Protein AF-0000000076747135 (afdb_homodimer)

Nearest PDB structures (foldseek):
  1jyo-assembly1_D  TM=9.283E-01  e=9.967E-11  Salmonella enterica subsp. enterica serovar Typhimurium
  5z38-assembly1_A  TM=8.650E-01  e=1.678E-08  Escherichia coli
  5wez-assembly1_A  TM=9.005E-01  e=9.852E-08  Escherichia coli O127:H6 str. E2348/69
  3kxy-assembly1_G  TM=8.043E-01  e=4.077E-06  Pseudomonas aeruginosa
  4akx-assembly1_A  TM=7.412E-01  e=1.587E-04  Pseudomonas aeruginosa

Solvent-accessible surface area (backbone atoms only — not comparable to full-atom values): 16161 Å² total; per-residue (Å²): 135,66,64,64,61,36,42,41,44,33,13,61,75,70,72,42,93,56,60,68,46,97,84,50,39,31,78,45,76,45,93,88,71,43,43,36,37,40,28,75,52,89,69,26,34,42,34,40,29,63,54,45,73,58,50,84,93,49,37,39,63,52,36,48,50,46,32,49,51,27,44,55,27,51,75,69,68,72,34,43,54,31,64,40,76,91,75,37,25,37,32,40,37,39,76,44,77,52,70,86,46,26,67,57,48,46,54,50,48,52,53,49,50,54,52,46,50,53,52,35,47,51,54,54,50,59,45,42,71,70,49,85,75,84,84,86,76,87,80,71,86,88,137,134,65,64,66,61,36,42,42,44,33,14,61,76,71,72,41,93,56,60,67,46,97,82,50,37,30,79,44,73,43,92,87,70,43,44,36,36,39,26,76,52,89,68,26,34,42,35,39,29,63,53,44,74,58,49,82,92,48,37,40,62,52,35,48,50,47,32,49,50,29,42,55,27,52,76,68,68,72,33,42,54,32,64,40,75,93,76,37,25,38,31,39,36,40,75,44,78,52,70,85,45,26,66,57,48,47,55,50,47,53,54,50,51,55,53,46,50,53,53,33,48,51,57,56,52,59,46,38,72,72,47,84,74,82,84,84,77,79,88,67,84,86,135

pLDDT: mean 86.56, std 20.79, range [23.52, 98.62]

Secondary structure (DSSP, 8-state):
--HHHHHHHHHHHHTS-----TTS-EEEEETTTEEEEEEEETTEEEEEEEEEE--GGGHHHHHHHHHHHHHHHHHHTS-EEEEETTTTEEEEEEEE-S--SHHHHHHHHHHHHHHHHHHHHHHHHHHHHH-------------/--HHHHHHHHHHHHTS-----TTS-EEEEETTTEEEEEEEETTEEEEEEEEEE--GGGHHHHHHHHHHHHHHHHHHTS-EEEEETTTTEEEEEEEE-S--SHHHHHHHHHHHHHHHHHHHHHHHHHHHHH-------------

Sequence (286 aa):
MNHELLLNRLGEKLGLPLVFDQSNQCMLLLDEHLMVSMAPNDQDWMLRCMLTTVEPEIEGKTFKRALQLNHTLNELGIGHIFYEESTRALLYQVRIHSPQNGDEIFEQLTEVVSQYEQLHTDFHQNNLSNEHVTSLGGVYYADMNHELLLNRLGEKLGLPLVFDQSNQCMLLLDEHLMVSMAPNDQDWMLRCMLTTVEPEIEGKTFKRALQLNHTLNELGIGHIFYEESTRALLYQVRIHSPQNGDEIFEQLTEVVSQYEQLHTDFHQNNLSNEHVTSLGGVYYAD

Radius of gyration: 22.1 Å; Cα contacts (8 Å, |Δi|>4): 396; chains: 2; bounding box: 46×66×49 Å

Foldseek 3Di:
DDVQQLQCQLCVVVVHDWDQDPVQKTWDDDPNPWIWIWHDDPLKIKIKIFQDAADPVCNVVLVVVQVVVQVVCVVVVAFGWDADPVRRTIMTMGMGGRDDHNVVVNVSVVVNVVVSVVSNCVNVVVVVVVDPDDDPDDPDDDD/DDVQQLQCQLCVVVVHRWDQDPVQKTWDDDPNPWIWIWHDDPLKIKIKIFQDAADPVCNVVLVVVQVVVQVVCVVVVAFGWDADPVRRTIMTMGMGGRDDHNVVVNVSVVVNVVVSVVSNCVNVVVVVVVDPDDDPPDDDDDD

InterPro domains:
  IPR010261 Tir chaperone protein (CesT) family [PF05932] (6-116)
  IPR044530 Chaperone protein SicP [NF011857] (3-128)
  IPR044530 Chaperone protein SicP [cd17021] (3-123)

Structure (mmCIF, N/CA/C/O backbone):
data_AF-0000000076747135-model_v1
#
loop_
_entity.id
_entity.type
_entity.pdbx_description
1 polymer 'Molecular chaperone Tir'
#
loop_
_atom_site.group_PDB
_atom_site.id
_atom_site.type_symbol
_atom_site.label_atom_id
_atom_site.label_alt_id
_atom_site.label_comp_id
_atom_site.label_asym_id
_atom_site.label_entity_id
_atom_site.label_seq_id
_atom_site.pdbx_PDB_ins_code
_atom_site.Cartn_x
_atom_site.Cartn_y
_atom_site.Cartn_z
_atom_site.occupancy
_atom_site.B_iso_or_equiv
_atom_site.auth_seq_id
_atom_site.auth_comp_id
_atom_site.auth_asym_id
_atom_site.auth_atom_id
_atom_site.pdbx_PDB_model_num
ATOM 1 N N . MET A 1 1 ? 17.547 -8.984 -20.062 1 73.88 1 MET A N 1
ATOM 2 C CA . MET A 1 1 ? 17.266 -10.094 -19.156 1 73.88 1 MET A CA 1
ATOM 3 C C . MET A 1 1 ? 16.406 -11.148 -19.859 1 73.88 1 MET A C 1
ATOM 5 O O . MET A 1 1 ? 15.5 -10.812 -20.625 1 73.88 1 MET A O 1
ATOM 9 N N . ASN A 1 2 ? 16.844 -12.453 -19.844 1 91.31 2 ASN A N 1
ATOM 10 C CA . ASN A 1 2 ? 16.094 -13.539 -20.484 1 91.31 2 ASN A CA 1
ATOM 11 C C . ASN A 1 2 ? 15.086 -14.148 -19.516 1 91.31 2 ASN A C 1
ATOM 13 O O . ASN A 1 2 ? 15.438 -15.008 -18.703 1 91.31 2 ASN A O 1
ATOM 17 N N . HIS A 1 3 ? 13.875 -13.75 -19.578 1 95.56 3 HIS A N 1
ATOM 18 C CA . HIS A 1 3 ? 12.812 -14.172 -18.656 1 95.56 3 HIS A CA 1
ATOM 19 C C . HIS A 1 3 ? 12.477 -15.641 -18.844 1 95.56 3 HIS A C 1
ATOM 21 O O . HIS A 1 3 ? 12.164 -16.344 -17.875 1 95.56 3 HIS A O 1
ATOM 27 N N . GLU A 1 4 ? 12.602 -16.109 -20.047 1 95.19 4 GLU A N 1
ATOM 28 C CA . GLU A 1 4 ? 12.297 -17.516 -20.328 1 95.19 4 GLU A CA 1
ATOM 29 C C . GLU A 1 4 ? 13.289 -18.453 -19.656 1 95.19 4 GLU A C 1
ATOM 31 O O . GLU A 1 4 ? 12.914 -19.5 -19.141 1 95.19 4 GLU A O 1
ATOM 36 N N . LEU A 1 5 ? 14.469 -18.031 -19.766 1 95.56 5 LEU A N 1
ATOM 37 C CA . LEU A 1 5 ? 15.508 -18.828 -19.109 1 95.56 5 LEU A CA 1
ATOM 38 C C . LEU A 1 5 ? 15.297 -18.875 -17.609 1 95.56 5 LEU A C 1
ATOM 40 O O . LEU A 1 5 ? 15.445 -19.938 -16.984 1 95.56 5 LEU A O 1
ATOM 44 N N . LEU A 1 6 ? 14.977 -17.781 -17.047 1 96.12 6 LEU A N 1
ATOM 45 C CA . LEU A 1 6 ? 14.734 -17.719 -15.617 1 96.12 6 LEU A CA 1
ATOM 46 C C . LEU A 1 6 ? 13.539 -18.578 -15.234 1 96.12 6 LEU A C 1
ATOM 48 O O . LEU A 1 6 ? 13.594 -19.312 -14.234 1 96.12 6 LEU A O 1
ATOM 52 N N . LEU A 1 7 ? 12.477 -18.516 -15.977 1 96.25 7 LEU A N 1
ATOM 53 C CA . LEU A 1 7 ? 11.289 -19.312 -15.695 1 96.25 7 LEU A CA 1
ATOM 54 C C . LEU A 1 7 ? 11.602 -20.797 -15.789 1 96.25 7 LEU A C 1
ATOM 56 O O . LEU A 1 7 ? 11.133 -21.594 -14.977 1 96.25 7 LEU A O 1
ATOM 60 N N . ASN A 1 8 ? 12.398 -21.109 -16.797 1 95.81 8 ASN A N 1
ATOM 61 C CA . ASN A 1 8 ? 12.805 -22.5 -16.953 1 95.81 8 ASN A CA 1
ATOM 62 C C . ASN A 1 8 ? 13.578 -23.016 -15.742 1 95.81 8 ASN A C 1
ATOM 64 O O . ASN A 1 8 ? 13.344 -24.125 -15.281 1 95.81 8 ASN A O 1
ATOM 68 N N . ARG A 1 9 ? 14.453 -22.25 -15.281 1 95.88 9 ARG A N 1
ATOM 69 C CA . ARG A 1 9 ? 15.234 -22.625 -14.109 1 95.88 9 ARG A CA 1
ATOM 70 C C . ARG A 1 9 ? 14.352 -22.781 -12.875 1 95.88 9 ARG A C 1
ATOM 72 O O . ARG A 1 9 ? 14.562 -23.672 -12.062 1 95.88 9 ARG A O 1
ATOM 79 N N . LEU A 1 10 ? 13.422 -21.859 -12.711 1 95.38 10 LEU A N 1
ATOM 80 C CA . LEU A 1 10 ? 12.445 -21.984 -11.633 1 95.38 10 LEU A CA 1
ATOM 81 C C . LEU A 1 10 ? 11.672 -23.297 -11.75 1 95.38 10 LEU A C 1
ATOM 83 O O . LEU A 1 10 ? 11.469 -24 -10.758 1 95.38 10 LEU A O 1
ATOM 87 N N . GLY A 1 11 ? 11.219 -23.578 -12.945 1 95.25 11 GLY A N 1
ATOM 88 C CA . GLY A 1 11 ? 10.516 -24.828 -13.195 1 95.25 11 GLY A CA 1
ATOM 89 C C . GLY A 1 11 ? 11.32 -26.062 -12.797 1 95.25 11 GLY A C 1
ATOM 90 O O . GLY A 1 11 ? 10.773 -27.016 -12.227 1 95.25 11 GLY A O 1
ATOM 91 N N . GLU A 1 12 ? 12.57 -26.031 -13.109 1 95.25 12 GLU A N 1
ATOM 92 C CA . GLU A 1 12 ? 13.453 -27.125 -12.727 1 95.25 12 GLU A CA 1
ATOM 93 C C . GLU A 1 12 ? 13.492 -27.312 -11.211 1 95.25 12 GLU A C 1
ATOM 95 O O . GLU A 1 12 ? 13.438 -28.438 -10.711 1 95.25 12 GLU A O 1
ATOM 100 N N . LYS A 1 13 ? 13.562 -26.266 -10.539 1 93.88 13 LYS A N 1
ATOM 101 C CA . LYS A 1 13 ? 13.602 -26.312 -9.086 1 93.88 13 LYS A CA 1
ATOM 102 C C . LYS A 1 13 ? 12.305 -26.875 -8.508 1 93.88 13 LYS A C 1
ATOM 104 O O . LYS A 1 13 ? 12.312 -27.594 -7.512 1 93.88 13 LYS A O 1
ATOM 109 N N . LEU A 1 14 ? 11.211 -26.516 -9.156 1 91 14 LEU A N 1
ATOM 110 C CA . LEU A 1 14 ? 9.898 -26.922 -8.672 1 91 14 LEU A CA 1
ATOM 111 C C . LEU A 1 14 ? 9.523 -28.297 -9.195 1 91 14 LEU A C 1
ATOM 113 O O . LEU A 1 14 ? 8.57 -28.922 -8.711 1 91 14 LEU A O 1
ATOM 117 N N . GLY A 1 15 ? 10.227 -28.781 -10.164 1 91.31 15 GLY A N 1
ATOM 118 C CA . GLY A 1 15 ? 9.867 -30.031 -10.82 1 91.31 15 GLY A CA 1
ATOM 119 C C . GLY A 1 15 ? 8.656 -29.906 -11.727 1 91.31 15 GLY A C 1
ATOM 120 O O . GLY A 1 15 ? 7.855 -30.828 -11.828 1 91.31 15 GLY A O 1
ATOM 121 N N . LEU A 1 16 ? 8.453 -28.703 -12.211 1 89 16 LEU A N 1
ATOM 122 C CA . LEU A 1 16 ? 7.301 -28.422 -13.055 1 89 16 LEU A CA 1
ATOM 123 C C . LEU A 1 16 ? 7.734 -27.797 -14.375 1 89 16 LEU A C 1
ATOM 125 O O . LEU A 1 16 ? 8.664 -26.984 -14.406 1 89 16 LEU A O 1
ATOM 129 N N . PRO A 1 17 ? 7.086 -28.188 -15.445 1 92.25 17 PRO A N 1
ATOM 130 C CA . PRO A 1 17 ? 7.352 -27.531 -16.719 1 92.25 17 PRO A CA 1
ATOM 131 C C . PRO A 1 17 ? 6.656 -26.172 -16.844 1 92.25 17 PRO A C 1
ATOM 133 O O . PRO A 1 17 ? 5.559 -26.078 -17.391 1 92.25 17 PRO A O 1
ATOM 136 N N . LEU A 1 18 ? 7.328 -25.094 -16.469 1 92.94 18 LEU A N 1
ATOM 137 C CA . LEU A 1 18 ? 6.699 -23.766 -16.469 1 92.94 18 LEU A CA 1
ATOM 138 C C . LEU A 1 18 ? 6.938 -23.062 -17.812 1 92.94 18 LEU A C 1
ATOM 140 O O . LEU A 1 18 ? 8.047 -23.078 -18.344 1 92.94 18 LEU A O 1
ATOM 144 N N . VAL A 1 19 ? 5.891 -22.469 -18.328 1 93.56 19 VAL A N 1
ATOM 145 C CA . VAL A 1 19 ? 5.988 -21.703 -19.562 1 93.56 19 VAL A CA 1
ATOM 146 C C . VAL A 1 19 ? 5.098 -20.469 -19.469 1 93.56 19 VAL A C 1
ATOM 148 O O . VAL A 1 19 ? 4.047 -20.5 -18.812 1 93.56 19 VAL A O 1
ATOM 151 N N . PHE A 1 20 ? 5.566 -19.375 -20.109 1 94.56 20 PHE A N 1
ATOM 152 C CA . PHE A 1 20 ? 4.676 -18.234 -20.281 1 94.56 20 PHE A CA 1
ATOM 153 C C . PHE A 1 20 ? 3.621 -18.531 -21.344 1 94.56 20 PHE A C 1
ATOM 155 O O . PHE A 1 20 ? 3.92 -19.125 -22.375 1 94.56 20 PHE A O 1
ATOM 162 N N . ASP A 1 21 ? 2.414 -18.141 -21 1 90.94 21 ASP A N 1
ATOM 163 C CA . ASP A 1 21 ? 1.353 -18.328 -21.984 1 90.94 21 ASP A CA 1
ATOM 164 C C . ASP A 1 21 ? 1.319 -17.188 -23 1 90.94 21 ASP A C 1
ATOM 166 O O . ASP A 1 21 ? 2.246 -16.375 -23.047 1 90.94 21 ASP A O 1
ATOM 170 N N . GLN A 1 22 ? 0.242 -17.109 -23.797 1 92.12 22 GLN A N 1
ATOM 171 C CA . GLN A 1 22 ? 0.125 -16.109 -24.844 1 92.12 22 GLN A CA 1
ATOM 172 C C . GLN A 1 22 ? 0.004 -14.703 -24.266 1 92.12 22 GLN A C 1
ATOM 174 O O . GLN A 1 22 ? 0.337 -13.719 -24.922 1 92.12 22 GLN A O 1
ATOM 179 N N . SER A 1 23 ? -0.437 -14.656 -23.062 1 88.5 23 SER A N 1
ATOM 180 C CA . SER A 1 23 ? -0.583 -13.375 -22.375 1 88.5 23 SER A CA 1
ATOM 181 C C . SER A 1 23 ? 0.678 -13.016 -21.609 1 88.5 23 SER A C 1
ATOM 183 O O . SER A 1 23 ? 0.68 -12.062 -20.812 1 88.5 23 SER A O 1
ATOM 185 N N . ASN A 1 24 ? 1.735 -13.781 -21.844 1 94.38 24 ASN A N 1
ATOM 186 C CA . ASN A 1 24 ? 3.027 -13.578 -21.188 1 94.38 24 ASN A CA 1
ATOM 187 C C . ASN A 1 24 ? 2.926 -13.727 -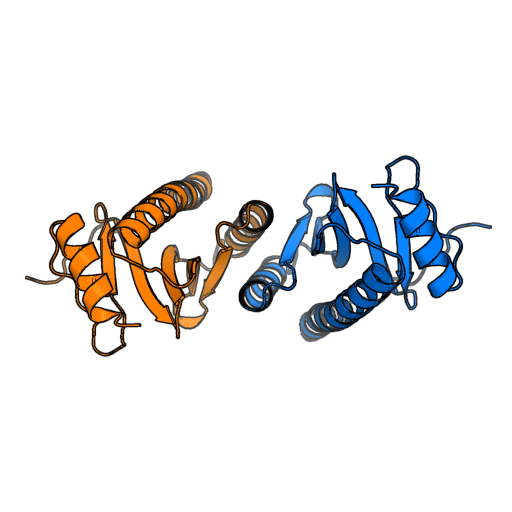19.672 1 94.38 24 ASN A C 1
ATOM 189 O O . ASN A 1 24 ? 3.488 -12.922 -18.922 1 94.38 24 ASN A O 1
ATOM 193 N N . GLN A 1 25 ? 2.08 -14.648 -19.203 1 93 25 GLN A N 1
ATOM 194 C CA . GLN A 1 25 ? 1.906 -14.984 -17.797 1 93 25 GLN A CA 1
ATOM 195 C C . GLN A 1 25 ? 2.078 -16.484 -17.562 1 93 25 GLN A C 1
ATOM 197 O O . GLN A 1 25 ? 1.832 -17.297 -18.469 1 93 25 GLN A O 1
ATOM 202 N N . CYS A 1 26 ? 2.58 -16.828 -16.391 1 95.69 26 CYS A N 1
ATOM 203 C CA . CYS A 1 26 ? 2.633 -18.219 -15.922 1 95.69 26 CYS A CA 1
ATOM 204 C C . CYS A 1 26 ? 1.798 -18.391 -14.656 1 95.69 26 CYS A C 1
ATOM 206 O O . CYS A 1 26 ? 1.944 -17.641 -13.695 1 95.69 26 CYS A 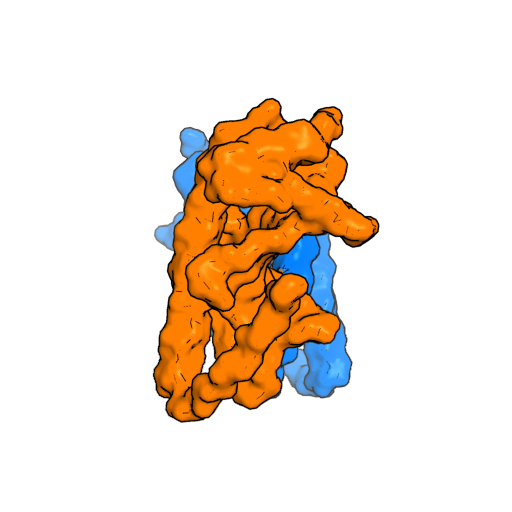O 1
ATOM 208 N N . MET A 1 27 ? 0.932 -19.391 -14.688 1 92.69 27 MET A N 1
ATOM 209 C CA . MET A 1 27 ? 0.049 -19.641 -13.547 1 92.69 27 MET A CA 1
ATOM 210 C C . MET A 1 27 ? 0.458 -20.922 -12.82 1 92.69 27 MET A C 1
ATOM 212 O O . MET A 1 27 ? 0.691 -21.953 -13.445 1 92.69 27 MET A O 1
ATOM 216 N N . LEU A 1 28 ? 0.624 -20.766 -11.531 1 91.12 28 LEU A N 1
ATOM 217 C CA . LEU A 1 28 ? 0.926 -21.891 -10.656 1 91.12 28 LEU A CA 1
ATOM 218 C C . LEU A 1 28 ? -0.225 -22.156 -9.688 1 91.12 28 LEU A C 1
ATOM 220 O O . LEU A 1 28 ? -0.755 -21.219 -9.086 1 91.12 28 LEU A O 1
ATOM 224 N N . LEU A 1 29 ? -0.666 -23.328 -9.695 1 88.06 29 LEU A N 1
ATOM 225 C CA . LEU A 1 29 ? -1.63 -23.766 -8.688 1 88.06 29 LEU A CA 1
ATOM 226 C C . LEU A 1 29 ? -0.95 -24.594 -7.602 1 88.06 29 LEU A C 1
ATOM 228 O O . LEU A 1 29 ? -0.396 -25.656 -7.883 1 88.06 29 LEU A O 1
ATOM 232 N N . LEU A 1 30 ? -0.959 -24 -6.426 1 84.38 30 LEU A N 1
ATOM 233 C CA . LEU A 1 30 ? -0.336 -24.672 -5.293 1 84.38 30 LEU A CA 1
ATOM 234 C C . LEU A 1 30 ? -1.392 -25.234 -4.348 1 84.38 30 LEU A C 1
ATOM 236 O O . LEU A 1 30 ? -2.355 -24.547 -4.008 1 84.38 30 LEU A O 1
ATOM 240 N N . ASP A 1 31 ? -1.265 -26.484 -3.883 1 80.62 31 ASP A N 1
ATOM 241 C CA . ASP A 1 31 ? -2.143 -27.172 -2.943 1 80.62 31 ASP A CA 1
ATOM 242 C C . ASP A 1 31 ? -3.598 -27.094 -3.393 1 80.62 31 ASP A C 1
ATOM 244 O O . ASP A 1 31 ? -4.5 -26.906 -2.572 1 80.62 31 ASP A O 1
ATOM 248 N N . GLU A 1 32 ? -3.859 -26.953 -4.59 1 76.62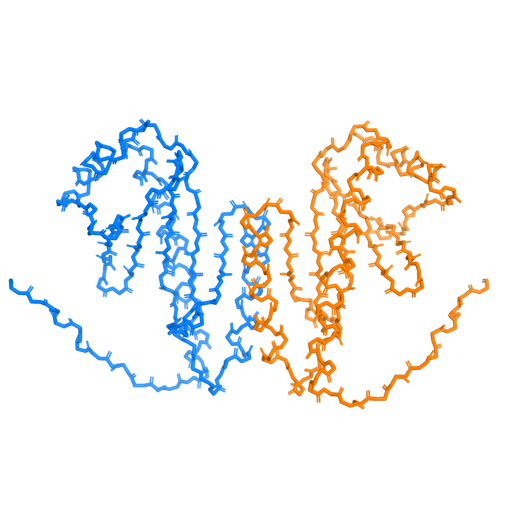 32 GLU A N 1
ATOM 249 C CA . GLU A 1 32 ? -5.168 -27.016 -5.238 1 76.62 32 GLU A CA 1
ATOM 250 C C . GLU A 1 32 ? -5.957 -25.734 -4.996 1 76.62 32 GLU A C 1
ATOM 252 O O . GLU A 1 32 ? -6.941 -25.469 -5.688 1 76.62 32 GLU A O 1
ATOM 257 N N . HIS A 1 33 ? -5.461 -24.938 -4.059 1 78.94 33 HIS A N 1
ATOM 258 C CA . HIS A 1 33 ? -6.344 -23.812 -3.736 1 78.94 33 HIS A CA 1
ATOM 259 C C . HIS A 1 33 ? -5.598 -22.484 -3.818 1 78.94 33 HIS A C 1
ATOM 261 O O . HIS A 1 33 ? -6.215 -21.422 -3.779 1 78.94 33 HIS A O 1
ATOM 267 N N . LEU A 1 34 ? -4.32 -22.516 -3.932 1 89.38 34 LEU A N 1
ATOM 268 C CA . LEU A 1 34 ? -3.557 -21.281 -3.973 1 89.38 34 LEU A CA 1
ATOM 269 C C . LEU A 1 34 ? -3.088 -20.984 -5.395 1 89.38 34 LEU A C 1
ATOM 271 O O . LEU A 1 34 ? -2.234 -21.688 -5.934 1 89.38 34 LEU A O 1
ATOM 275 N N . MET A 1 35 ? -3.641 -20.016 -6 1 91.94 35 MET A N 1
ATOM 276 C CA . MET A 1 35 ? -3.332 -19.641 -7.379 1 91.94 35 MET A CA 1
ATOM 277 C C . MET A 1 35 ? -2.354 -18.484 -7.422 1 91.94 35 MET A C 1
ATOM 279 O O . MET A 1 35 ? -2.629 -17.406 -6.867 1 91.94 35 MET A O 1
ATOM 283 N N . VAL A 1 36 ? -1.202 -18.672 -8.164 1 95.44 36 VAL A N 1
ATOM 284 C CA . VAL A 1 36 ? -0.179 -17.641 -8.297 1 95.44 36 VAL A CA 1
ATOM 285 C C . VAL A 1 36 ? 0.095 -17.359 -9.773 1 95.44 36 VAL A C 1
ATOM 287 O O . VAL A 1 36 ? 0.333 -18.297 -10.547 1 95.44 36 VAL A O 1
ATOM 290 N N . SER A 1 37 ? -0.013 -16.156 -10.125 1 95.38 37 SER A N 1
ATOM 291 C CA . SER A 1 37 ? 0.393 -15.734 -11.461 1 95.38 37 SER A CA 1
ATOM 292 C C . SER A 1 37 ? 1.737 -15.016 -11.43 1 95.38 37 SER A C 1
ATOM 294 O O . SER A 1 37 ? 1.995 -14.211 -10.531 1 95.38 37 SER A O 1
ATOM 296 N N . MET A 1 38 ? 2.578 -15.32 -12.375 1 96.81 38 MET A N 1
ATOM 297 C CA . MET A 1 38 ? 3.871 -14.656 -12.539 1 96.81 38 MET A CA 1
ATOM 298 C C . MET A 1 38 ? 4.012 -14.078 -13.945 1 96.81 38 MET A C 1
ATOM 300 O O . MET A 1 38 ? 3.682 -14.742 -14.93 1 96.81 38 MET A O 1
ATOM 304 N N . ALA A 1 39 ? 4.449 -12.883 -14.023 1 96 39 ALA A N 1
ATOM 305 C CA . ALA A 1 39 ? 4.641 -12.242 -15.32 1 96 39 ALA A CA 1
ATOM 306 C C . ALA A 1 39 ? 5.844 -11.305 -15.297 1 96 39 ALA A C 1
ATOM 308 O O . ALA A 1 39 ? 6.059 -10.586 -14.32 1 96 39 ALA A O 1
ATOM 309 N N . PRO A 1 40 ? 6.668 -11.359 -16.375 1 95.75 40 PRO A N 1
ATOM 310 C CA . PRO A 1 40 ? 7.699 -10.328 -16.5 1 95.75 40 PRO A CA 1
ATOM 311 C C . PRO A 1 40 ? 7.117 -8.922 -16.625 1 95.75 40 PRO A C 1
ATOM 313 O O . PRO A 1 40 ? 6.062 -8.734 -17.234 1 95.75 40 PRO A O 1
ATOM 316 N N . ASN A 1 41 ? 7.699 -7.992 -16.062 1 95.06 41 ASN A N 1
ATOM 317 C CA . ASN A 1 41 ? 7.426 -6.562 -16.156 1 95.06 41 ASN A CA 1
ATOM 318 C C . ASN A 1 41 ? 8.719 -5.754 -16.281 1 95.06 41 ASN A C 1
ATOM 320 O O . ASN A 1 41 ? 9.273 -5.301 -15.289 1 95.06 41 ASN A O 1
ATOM 324 N N . ASP A 1 42 ? 9.102 -5.527 -17.594 1 94.31 42 ASP A N 1
ATOM 325 C CA . ASP A 1 42 ? 10.422 -4.977 -17.875 1 94.31 42 ASP A CA 1
ATOM 326 C C . ASP A 1 42 ? 11.523 -5.84 -17.266 1 94.31 42 ASP A C 1
ATOM 328 O O . ASP A 1 42 ? 11.656 -7.016 -17.609 1 94.31 42 ASP A O 1
ATOM 332 N N . GLN A 1 43 ? 12.312 -5.305 -16.266 1 95.12 43 GLN A N 1
ATOM 333 C CA . GLN A 1 43 ? 13.383 -6.066 -15.633 1 95.12 43 GLN A CA 1
ATOM 334 C C . GLN A 1 43 ? 12.875 -6.824 -14.414 1 95.12 43 GLN A C 1
ATOM 336 O O . GLN A 1 43 ? 13.57 -7.691 -13.883 1 95.12 43 GLN A O 1
ATOM 341 N N . ASP A 1 44 ? 11.656 -6.52 -14.031 1 96.81 44 ASP A N 1
ATOM 342 C CA . ASP A 1 44 ? 11.094 -7.102 -12.82 1 96.81 44 ASP A CA 1
ATOM 343 C C . ASP 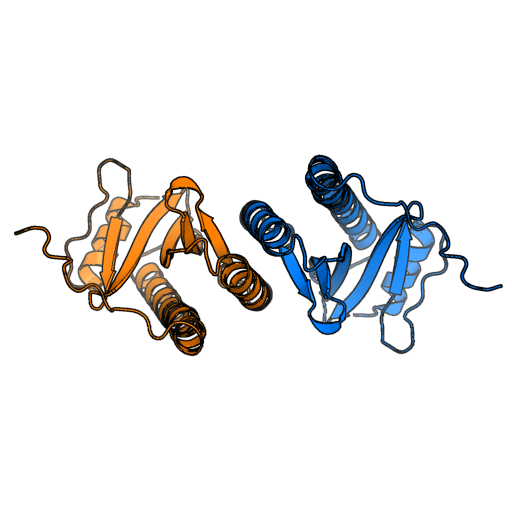A 1 44 ? 10.109 -8.219 -13.156 1 96.81 44 ASP A C 1
ATOM 345 O O . ASP A 1 44 ? 9.828 -8.477 -14.328 1 96.81 44 ASP A O 1
ATOM 349 N N . TRP A 1 45 ? 9.719 -8.953 -12.102 1 97.06 45 TRP A N 1
ATOM 350 C CA . TRP A 1 45 ? 8.609 -9.898 -12.164 1 97.06 45 TRP A CA 1
ATOM 351 C C . TRP A 1 45 ? 7.465 -9.461 -11.258 1 97.06 45 TRP A C 1
ATOM 353 O O . TRP A 1 45 ? 7.695 -9.031 -10.125 1 97.06 45 TRP A O 1
ATOM 363 N N . MET A 1 46 ? 6.277 -9.547 -11.789 1 97.5 46 MET A N 1
ATOM 364 C CA . MET A 1 46 ? 5.082 -9.297 -10.992 1 97.5 46 MET A CA 1
ATOM 365 C C . MET A 1 46 ? 4.391 -10.602 -10.617 1 97.5 46 MET A C 1
ATOM 367 O O . MET A 1 46 ? 4.074 -11.414 -11.484 1 97.5 46 MET A O 1
ATOM 371 N N . LEU A 1 47 ? 4.266 -10.797 -9.336 1 97.88 47 LEU A N 1
ATOM 372 C CA . LEU A 1 47 ? 3.496 -11.93 -8.82 1 97.88 47 LEU A CA 1
ATOM 373 C C . LEU A 1 47 ? 2.137 -11.469 -8.305 1 97.88 47 LEU A C 1
ATOM 375 O O . LEU A 1 47 ? 2.041 -10.461 -7.602 1 97.88 47 LEU A O 1
ATOM 379 N N . ARG A 1 48 ? 1.133 -12.211 -8.672 1 97.56 48 ARG A N 1
ATOM 380 C CA . ARG A 1 48 ? -0.215 -11.938 -8.18 1 97.56 48 ARG A CA 1
ATOM 381 C C . ARG A 1 48 ? -0.866 -13.211 -7.648 1 97.56 48 ARG A C 1
ATOM 383 O O . ARG A 1 48 ? -0.818 -14.258 -8.297 1 97.56 48 ARG A O 1
ATOM 390 N N . CYS A 1 49 ? -1.488 -13.094 -6.5 1 97.5 49 CYS A N 1
ATOM 391 C CA . CYS A 1 49 ? -2.125 -14.219 -5.824 1 97.5 49 CYS A CA 1
ATOM 392 C C . CYS A 1 49 ? -3.598 -13.93 -5.555 1 97.5 49 CYS A C 1
ATOM 394 O O . CYS A 1 49 ? -3.943 -12.859 -5.039 1 97.5 49 CYS A O 1
ATOM 396 N N . MET A 1 50 ? -4.371 -14.859 -5.836 1 95.81 50 MET A N 1
ATOM 397 C CA . MET A 1 50 ? -5.801 -14.703 -5.602 1 95.81 50 MET A CA 1
ATOM 398 C C . MET A 1 50 ? -6.145 -14.977 -4.141 1 95.81 50 MET A C 1
ATOM 400 O O . MET A 1 50 ? -6.02 -16.109 -3.668 1 95.81 50 MET A O 1
ATOM 404 N N . LEU A 1 51 ? -6.629 -13.922 -3.516 1 96.94 51 LEU A N 1
ATOM 405 C CA . LEU A 1 51 ? -6.945 -14.086 -2.102 1 96.94 51 LEU A CA 1
ATOM 406 C C . LEU A 1 51 ? -8.383 -14.555 -1.913 1 96.94 51 LEU A C 1
ATOM 408 O O . LEU A 1 51 ? -8.625 -15.562 -1.246 1 96.94 51 LEU A O 1
ATOM 412 N N . THR A 1 52 ? -9.32 -13.789 -2.441 1 94.94 52 THR A N 1
ATOM 413 C CA . THR A 1 52 ? -10.734 -14.117 -2.293 1 94.94 52 THR A CA 1
ATOM 414 C C . THR A 1 52 ? -11.578 -13.32 -3.285 1 94.94 52 THR A C 1
ATOM 416 O O . THR A 1 52 ? -11.172 -12.25 -3.736 1 94.94 52 THR A O 1
ATOM 419 N N . THR A 1 53 ? -12.664 -13.914 -3.582 1 93.12 53 THR A N 1
ATOM 420 C CA . THR A 1 53 ? -13.688 -13.148 -4.273 1 93.12 53 THR A CA 1
ATOM 421 C C . THR A 1 53 ? -14.461 -12.266 -3.295 1 93.12 53 THR A C 1
ATOM 423 O O . THR A 1 53 ? -14.602 -12.617 -2.119 1 93.12 53 THR A O 1
ATOM 426 N N . VAL A 1 54 ? -14.922 -11.109 -3.805 1 95.75 54 VAL A N 1
ATOM 427 C CA . VAL A 1 54 ? -15.648 -10.172 -2.951 1 95.75 54 VAL A CA 1
ATOM 428 C C . VAL A 1 54 ? -17.141 -10.289 -3.213 1 95.75 54 VAL A C 1
ATOM 430 O O . VAL A 1 54 ? -17.625 -9.883 -4.273 1 95.75 54 VAL A O 1
ATOM 433 N N . GLU A 1 55 ? -17.797 -10.781 -2.229 1 92.25 55 GLU A N 1
ATOM 434 C CA . GLU A 1 55 ? -19.25 -10.875 -2.305 1 92.25 55 GLU A CA 1
ATOM 435 C C . GLU A 1 55 ? -19.906 -9.539 -1.959 1 92.25 55 GLU A C 1
ATOM 437 O O . GLU A 1 55 ? -19.484 -8.867 -1.013 1 92.25 55 GLU A O 1
ATOM 442 N N . PRO A 1 56 ? -20.953 -9.219 -2.678 1 90.44 56 PRO A N 1
ATOM 443 C CA . PRO A 1 56 ? -21.609 -7.934 -2.455 1 90.44 56 PRO A CA 1
ATOM 444 C C . PRO A 1 56 ? -22.125 -7.77 -1.024 1 90.44 56 PRO A C 1
ATOM 446 O O . PRO A 1 56 ? -22.078 -6.668 -0.469 1 90.44 56 PRO A O 1
ATOM 449 N N . GLU A 1 57 ? -22.547 -8.805 -0.394 1 90.56 57 GLU A N 1
ATOM 450 C CA . GLU A 1 57 ? -23.203 -8.773 0.911 1 90.56 57 GLU A CA 1
ATOM 451 C C . GLU A 1 57 ? -22.219 -8.383 2.01 1 90.56 57 GLU A C 1
ATOM 453 O O . GLU A 1 57 ? -22.609 -7.844 3.045 1 90.56 57 GLU A O 1
ATOM 458 N N . ILE A 1 58 ? -20.953 -8.641 1.717 1 91.75 58 ILE A N 1
ATOM 459 C CA . ILE A 1 58 ? -20 -8.406 2.791 1 91.75 58 ILE A CA 1
ATOM 460 C C . ILE A 1 58 ? -18.828 -7.578 2.266 1 91.75 58 ILE A C 1
ATOM 462 O O . ILE A 1 58 ? -17.719 -7.648 2.803 1 91.75 58 ILE A O 1
ATOM 466 N N . GLU A 1 59 ? -18.938 -6.859 1.271 1 93.38 59 GLU A N 1
ATOM 467 C CA . GLU A 1 59 ? -17.844 -6.137 0.614 1 93.38 59 GLU A CA 1
ATOM 468 C C . GLU A 1 59 ? -17.188 -5.137 1.565 1 93.38 59 GLU A C 1
ATOM 470 O O . GLU A 1 59 ? -15.969 -4.996 1.579 1 93.38 59 GLU A O 1
ATOM 475 N N . GLY A 1 60 ? -18.016 -4.387 2.379 1 93.25 60 GLY A N 1
ATOM 476 C CA . GLY A 1 60 ? -17.469 -3.43 3.324 1 93.25 60 GLY A CA 1
ATOM 477 C C . GLY A 1 60 ? -16.5 -4.055 4.309 1 93.25 60 GLY A C 1
ATOM 478 O O . GLY A 1 60 ? -15.383 -3.555 4.492 1 93.25 60 GLY A O 1
ATOM 479 N N . LYS A 1 61 ? -16.953 -5.098 4.84 1 94.06 61 LYS A N 1
ATOM 480 C CA . LYS A 1 61 ? -16.125 -5.809 5.809 1 94.06 61 LYS A CA 1
ATOM 481 C C . LYS A 1 61 ? -14.844 -6.34 5.156 1 94.06 61 LYS A C 1
ATOM 483 O O . LYS A 1 61 ? -13.766 -6.258 5.738 1 94.06 61 LYS A O 1
ATOM 488 N N . THR A 1 62 ? -14.992 -6.871 3.998 1 96.12 62 THR A N 1
ATOM 489 C CA . THR A 1 62 ? -13.867 -7.445 3.271 1 96.12 62 THR A CA 1
ATOM 490 C C . THR A 1 62 ? -12.844 -6.367 2.918 1 96.12 62 THR A C 1
ATOM 492 O O . THR A 1 62 ? -11.641 -6.555 3.121 1 96.12 62 THR A O 1
ATOM 495 N N . PHE A 1 63 ? -13.352 -5.266 2.438 1 96.88 63 PHE A N 1
ATOM 496 C CA . PHE A 1 63 ? -12.461 -4.176 2.062 1 96.88 63 PHE A CA 1
ATOM 497 C C . PHE A 1 63 ? -11.781 -3.582 3.293 1 96.88 63 PHE A C 1
ATOM 499 O O . PHE A 1 63 ? -10.602 -3.232 3.248 1 96.88 63 PHE A O 1
ATOM 506 N N . LYS A 1 64 ? -12.508 -3.426 4.309 1 96.25 64 LYS A N 1
ATOM 507 C CA . LYS A 1 64 ? -11.922 -2.938 5.551 1 96.25 64 LYS A CA 1
ATOM 508 C C . LYS A 1 64 ? -10.758 -3.824 5.992 1 96.25 64 LYS A C 1
ATOM 510 O O . LYS A 1 64 ? -9.68 -3.324 6.32 1 96.25 64 LYS A O 1
ATOM 515 N N . ARG A 1 65 ? -10.969 -5.035 5.965 1 96.25 65 ARG A N 1
ATOM 516 C CA . ARG A 1 65 ? -9.93 -5.98 6.359 1 96.25 65 ARG A CA 1
ATOM 517 C C . ARG A 1 65 ? -8.719 -5.879 5.445 1 96.25 65 ARG A C 1
ATOM 519 O O . ARG A 1 65 ? -7.574 -5.906 5.91 1 96.25 65 ARG A O 1
ATOM 526 N N . ALA A 1 66 ? -8.969 -5.777 4.164 1 97.75 66 ALA A N 1
ATOM 527 C CA . ALA A 1 66 ? -7.883 -5.629 3.201 1 97.75 66 ALA A CA 1
ATOM 528 C C . ALA A 1 66 ? -7.039 -4.398 3.512 1 97.75 66 ALA A C 1
ATOM 530 O O . ALA A 1 66 ? -5.809 -4.449 3.453 1 97.75 66 ALA A O 1
ATOM 531 N N . LEU A 1 67 ? -7.719 -3.318 3.83 1 97.31 67 LEU A N 1
ATOM 532 C CA . LEU A 1 67 ? -7.016 -2.08 4.141 1 97.31 67 LEU A CA 1
ATOM 533 C C . LEU A 1 67 ? -6.164 -2.24 5.398 1 97.31 67 LEU A C 1
ATOM 535 O O . LEU A 1 67 ? -5.043 -1.728 5.465 1 97.31 67 LEU A O 1
ATOM 539 N N . GLN A 1 68 ? -6.699 -2.92 6.344 1 96.12 68 GLN A N 1
ATOM 540 C CA . GLN A 1 68 ? -5.961 -3.17 7.578 1 96.12 68 GLN A CA 1
ATOM 541 C C . GLN A 1 68 ? -4.715 -4.008 7.312 1 96.12 68 GLN A C 1
ATOM 543 O O . GLN A 1 68 ? -3.623 -3.676 7.781 1 96.12 68 GLN A O 1
ATOM 548 N N . LEU A 1 69 ? -4.867 -5.016 6.598 1 96.81 69 LEU A N 1
ATOM 549 C CA . LEU A 1 69 ? -3.742 -5.883 6.266 1 96.81 69 LEU A CA 1
ATOM 550 C C . LEU A 1 69 ? -2.715 -5.137 5.418 1 96.81 69 LEU A C 1
ATOM 552 O O . LEU A 1 69 ? -1.508 -5.332 5.59 1 96.81 69 LEU A O 1
ATOM 556 N N . ASN A 1 70 ? -3.195 -4.301 4.488 1 97.12 70 ASN A N 1
ATOM 557 C CA . ASN A 1 70 ? -2.303 -3.527 3.633 1 97.12 70 ASN A CA 1
ATOM 558 C C . ASN A 1 70 ? -1.393 -2.617 4.453 1 97.12 70 ASN A C 1
ATOM 560 O O . ASN A 1 70 ? -0.25 -2.365 4.066 1 97.12 70 ASN A O 1
ATOM 564 N N . HIS A 1 71 ? -1.976 -2.119 5.492 1 96.5 71 HIS A N 1
ATOM 565 C CA . HIS A 1 71 ? -1.146 -1.264 6.332 1 96.5 71 HIS A CA 1
ATOM 566 C C . HIS A 1 71 ? 0.097 -2.004 6.816 1 96.5 71 HIS A C 1
ATOM 568 O O . HIS A 1 71 ? 1.214 -1.492 6.699 1 96.5 71 HIS A O 1
ATOM 574 N N . THR A 1 72 ? -0.085 -3.203 7.25 1 96.38 72 THR A N 1
ATOM 575 C CA . THR A 1 72 ? 1.021 -4.023 7.73 1 96.38 72 THR A CA 1
ATOM 576 C C . THR A 1 72 ? 1.956 -4.398 6.586 1 96.38 72 THR A C 1
ATOM 578 O O . THR A 1 72 ? 3.178 -4.312 6.723 1 96.38 72 THR A O 1
ATOM 581 N N . LEU A 1 73 ? 1.378 -4.812 5.516 1 97.56 73 LEU A N 1
ATOM 582 C CA . LEU A 1 73 ? 2.162 -5.199 4.348 1 97.56 73 LEU A CA 1
ATOM 583 C C . LEU A 1 73 ? 3.045 -4.051 3.877 1 97.56 73 LEU A C 1
ATOM 585 O O . LEU A 1 73 ? 4.219 -4.254 3.557 1 97.56 73 LEU A O 1
ATOM 589 N N . ASN A 1 74 ? 2.463 -2.883 3.871 1 96.81 74 ASN A N 1
ATOM 590 C CA . ASN A 1 74 ? 3.193 -1.699 3.432 1 96.81 74 ASN A CA 1
ATOM 591 C C . ASN A 1 74 ? 4.305 -1.33 4.41 1 96.81 74 ASN A C 1
ATOM 593 O O . ASN A 1 74 ? 5.406 -0.961 3.996 1 96.81 74 ASN A O 1
ATOM 597 N N . GLU A 1 75 ? 4.031 -1.441 5.66 1 93.81 75 GLU A N 1
ATOM 598 C CA . GLU A 1 75 ? 5.043 -1.155 6.676 1 93.81 75 GLU A CA 1
ATOM 599 C C . GLU A 1 75 ? 6.246 -2.086 6.531 1 93.81 75 GLU A C 1
ATOM 601 O O . GLU A 1 75 ? 7.387 -1.67 6.738 1 93.81 75 GLU A O 1
ATOM 606 N N . LEU A 1 76 ? 5.984 -3.254 6.121 1 94.12 76 LEU A N 1
ATOM 607 C CA . LEU A 1 76 ? 7.027 -4.266 6.012 1 94.12 76 LEU A CA 1
ATOM 608 C C . LEU A 1 76 ? 7.645 -4.266 4.617 1 94.12 76 LEU A C 1
ATOM 610 O O . LEU A 1 76 ? 8.711 -4.84 4.406 1 94.12 76 LEU A O 1
ATOM 614 N N . GLY A 1 77 ? 7.016 -3.631 3.688 1 94.44 77 GLY A N 1
ATOM 615 C CA . GLY A 1 77 ? 7.504 -3.582 2.318 1 94.44 77 GLY A CA 1
ATOM 616 C C . GLY 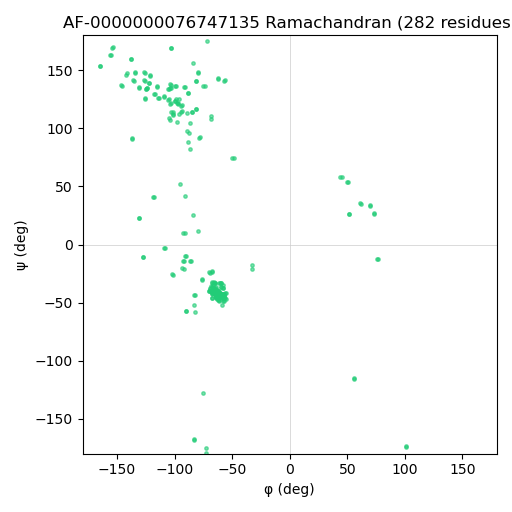A 1 77 ? 7.406 -4.918 1.602 1 94.44 77 GLY A C 1
ATOM 617 O O . GLY A 1 77 ? 8.281 -5.262 0.8 1 94.44 77 GLY A O 1
ATOM 618 N N . ILE A 1 78 ? 6.371 -5.738 1.903 1 96.88 78 ILE A N 1
ATOM 619 C CA . ILE A 1 78 ? 6.332 -7.09 1.356 1 96.88 78 ILE A CA 1
ATOM 620 C C . ILE A 1 78 ? 5.086 -7.254 0.488 1 96.88 78 ILE A C 1
ATOM 622 O O . ILE A 1 78 ? 4.418 -8.289 0.543 1 96.88 78 ILE A O 1
ATOM 626 N N . GLY A 1 79 ? 4.723 -6.258 -0.32 1 97.69 79 GLY A N 1
ATOM 627 C CA . GLY A 1 79 ? 3.602 -6.34 -1.24 1 97.69 79 GLY A CA 1
ATOM 628 C C . GLY A 1 79 ? 2.359 -5.633 -0.73 1 97.69 79 GLY A C 1
ATOM 629 O O . GLY A 1 79 ? 2.414 -4.914 0.268 1 97.69 79 GLY A O 1
ATOM 630 N N . HIS A 1 80 ? 1.258 -5.805 -1.522 1 98.44 80 HIS A N 1
ATOM 631 C CA . HIS A 1 80 ? 0.009 -5.164 -1.12 1 98.44 80 HIS A CA 1
ATOM 632 C C . HIS A 1 80 ? -1.195 -5.895 -1.706 1 98.44 80 HIS A C 1
ATOM 634 O O . HIS A 1 80 ? -1.055 -6.676 -2.652 1 98.44 80 HIS A O 1
ATOM 640 N N . ILE A 1 81 ? -2.305 -5.602 -1.113 1 98.5 81 ILE A N 1
ATOM 641 C CA . ILE A 1 81 ? -3.586 -6.133 -1.569 1 98.5 81 ILE A CA 1
ATOM 642 C C . ILE A 1 81 ? -4.305 -5.082 -2.416 1 98.5 81 ILE A C 1
ATOM 644 O O . ILE A 1 81 ? -4.316 -3.9 -2.072 1 98.5 81 ILE A O 1
ATOM 648 N N . PHE A 1 82 ? -4.863 -5.512 -3.504 1 97.94 82 PHE A N 1
ATOM 649 C CA . PHE A 1 82 ? -5.676 -4.594 -4.293 1 97.94 82 PHE A CA 1
ATOM 650 C C . PHE A 1 82 ? -6.941 -5.281 -4.793 1 97.94 82 PHE A C 1
ATOM 652 O O . PHE A 1 82 ? -7.039 -6.508 -4.758 1 97.94 82 PHE A O 1
ATOM 659 N N . TYR A 1 83 ? -7.961 -4.496 -5.164 1 97.44 83 TYR A N 1
ATOM 660 C CA . TYR A 1 83 ? -9.242 -4.969 -5.684 1 97.44 83 TYR A CA 1
ATOM 661 C C . TYR A 1 83 ? -9.258 -4.934 -7.207 1 97.44 83 TYR A C 1
ATOM 663 O O . TYR A 1 83 ? -8.938 -3.91 -7.812 1 97.44 83 TYR A O 1
ATOM 671 N N . GLU A 1 84 ? -9.477 -6.078 -7.777 1 94.5 84 GLU A N 1
ATOM 672 C CA . GLU A 1 84 ? -9.68 -6.176 -9.219 1 94.5 84 GLU A CA 1
ATOM 673 C C . GLU A 1 84 ? -11.156 -6.133 -9.578 1 94.5 84 GLU A C 1
ATOM 675 O O . GLU A 1 84 ? -11.891 -7.098 -9.336 1 94.5 84 GLU A O 1
ATOM 680 N N . GLU A 1 85 ? -11.586 -5.094 -10.273 1 92.44 85 GLU A N 1
ATOM 681 C CA . GLU A 1 85 ? -13 -4.832 -10.516 1 92.44 85 GLU A CA 1
ATOM 682 C C . GLU A 1 85 ? -13.594 -5.855 -11.484 1 92.44 85 GLU A C 1
ATOM 684 O O . GLU A 1 85 ? -14.719 -6.32 -11.297 1 92.44 85 GLU A O 1
ATOM 689 N N . SER A 1 86 ? -12.844 -6.188 -12.469 1 91.75 86 SER A N 1
ATOM 690 C CA . SER A 1 86 ? -13.367 -7.047 -13.523 1 91.75 86 SER A CA 1
ATOM 691 C C . SER A 1 86 ? -13.703 -8.438 -12.992 1 91.75 86 SER A C 1
ATOM 693 O O . SER A 1 86 ? -14.672 -9.062 -13.438 1 91.75 86 SER A O 1
ATOM 695 N N . THR A 1 87 ? -12.984 -8.953 -12.023 1 90.94 87 THR A N 1
ATOM 696 C CA . THR A 1 87 ? -13.195 -10.289 -11.484 1 90.94 87 THR A CA 1
ATOM 697 C C . THR A 1 87 ? -13.789 -10.219 -10.078 1 90.94 87 THR A C 1
ATOM 699 O O . THR A 1 87 ? -14.062 -11.25 -9.461 1 90.94 87 THR A O 1
ATOM 702 N N . ARG A 1 88 ? -13.969 -9.008 -9.523 1 94.62 88 ARG A N 1
ATOM 703 C CA . ARG A 1 88 ? -14.461 -8.789 -8.164 1 94.62 88 ARG A CA 1
ATOM 704 C C . ARG A 1 88 ? -13.664 -9.617 -7.16 1 94.62 88 ARG A C 1
ATOM 706 O O . ARG A 1 88 ? -14.25 -10.344 -6.352 1 94.62 88 ARG A O 1
ATOM 713 N N . ALA A 1 89 ? -12.359 -9.43 -7.238 1 95.5 89 ALA A N 1
ATOM 714 C CA . ALA A 1 89 ? -11.492 -10.227 -6.379 1 95.5 89 ALA A CA 1
ATOM 715 C C . ALA A 1 89 ? -10.422 -9.359 -5.719 1 95.5 89 ALA A C 1
ATOM 717 O O . ALA A 1 89 ? -10.008 -8.344 -6.277 1 95.5 89 ALA A O 1
ATOM 718 N N . LEU A 1 90 ? -10.055 -9.75 -4.531 1 97.88 90 LEU A N 1
ATOM 719 C CA . LEU A 1 90 ? -8.852 -9.219 -3.893 1 97.88 90 LEU A CA 1
ATOM 720 C C . LEU A 1 90 ? -7.625 -10.047 -4.273 1 97.88 90 LEU A C 1
ATOM 722 O O . LEU A 1 90 ? -7.652 -11.273 -4.191 1 97.88 90 LEU A O 1
ATOM 726 N N . LEU A 1 91 ? -6.633 -9.312 -4.688 1 98.31 91 LEU A N 1
ATOM 727 C CA . LEU A 1 91 ? -5.375 -9.953 -5.062 1 98.31 91 LEU A CA 1
ATOM 728 C C . LEU A 1 91 ? -4.223 -9.422 -4.215 1 98.31 91 LEU A C 1
ATOM 730 O O . LEU A 1 91 ? -4.238 -8.266 -3.797 1 98.31 91 LEU A O 1
ATOM 734 N N . TYR A 1 92 ? -3.307 -10.289 -3.912 1 98.62 92 TYR A N 1
ATOM 735 C CA . TYR A 1 92 ? -2.037 -9.953 -3.279 1 98.62 92 TYR A CA 1
ATOM 736 C C . TYR A 1 92 ? -0.919 -9.875 -4.312 1 98.62 92 TYR A C 1
ATOM 738 O O . TYR A 1 92 ? -0.706 -10.812 -5.082 1 98.62 92 TYR A O 1
ATOM 746 N N . GLN A 1 93 ? -0.272 -8.758 -4.352 1 98.5 93 GLN A N 1
ATOM 747 C CA . GLN A 1 93 ? 0.73 -8.555 -5.391 1 98.5 93 GLN A CA 1
ATOM 748 C C . GLN A 1 93 ? 2.096 -8.242 -4.785 1 98.5 93 GLN A C 1
ATOM 750 O O . GLN A 1 93 ? 2.197 -7.461 -3.838 1 98.5 93 GLN A O 1
ATOM 755 N N . VAL A 1 94 ? 3.111 -8.844 -5.387 1 98.25 94 VAL A N 1
ATOM 756 C CA . VAL A 1 94 ? 4.5 -8.633 -4.996 1 98.25 94 VAL A CA 1
ATOM 757 C C . VAL A 1 94 ? 5.367 -8.438 -6.238 1 98.25 94 VAL A C 1
ATOM 759 O O . VAL A 1 94 ? 5.168 -9.117 -7.25 1 98.25 94 VAL A O 1
ATOM 762 N N . ARG A 1 95 ? 6.297 -7.559 -6.16 1 97.06 95 ARG A N 1
ATOM 763 C CA . ARG A 1 95 ? 7.277 -7.34 -7.219 1 97.06 95 ARG A CA 1
ATOM 764 C C . ARG A 1 95 ? 8.633 -7.926 -6.844 1 97.06 95 ARG A C 1
ATOM 766 O O . ARG A 1 95 ? 9.141 -7.668 -5.75 1 97.06 95 ARG A O 1
ATOM 773 N N . ILE A 1 96 ? 9.133 -8.766 -7.688 1 96.69 96 ILE A N 1
ATOM 774 C CA . ILE A 1 96 ? 10.516 -9.211 -7.566 1 96.69 96 ILE A CA 1
ATOM 775 C C . ILE A 1 96 ? 11.422 -8.344 -8.438 1 96.69 96 ILE A C 1
ATOM 777 O O . ILE A 1 96 ? 11.281 -8.336 -9.664 1 96.69 96 ILE A O 1
ATOM 781 N N . HIS A 1 97 ? 12.336 -7.699 -7.797 1 95.06 97 HIS A N 1
ATOM 782 C CA . HIS A 1 97 ? 13.148 -6.73 -8.531 1 95.06 97 HIS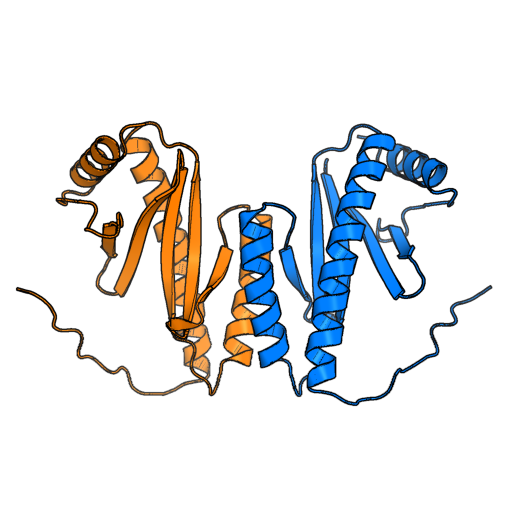 A CA 1
ATOM 783 C C . HIS A 1 97 ? 14.328 -7.406 -9.219 1 95.06 97 HIS A C 1
ATOM 785 O O . HIS A 1 97 ? 15.219 -7.945 -8.562 1 95.06 97 HIS A O 1
ATOM 791 N N . SER A 1 98 ? 14.328 -7.41 -10.531 1 95.75 98 SER A N 1
ATOM 792 C CA . SER A 1 98 ? 15.398 -7.801 -11.438 1 95.75 98 SER A CA 1
ATOM 793 C C . SER A 1 98 ? 16.047 -9.102 -10.992 1 95.75 98 SER A C 1
ATOM 795 O O . SER A 1 98 ? 17.266 -9.156 -10.773 1 95.75 98 SER A O 1
ATOM 797 N N . PRO A 1 99 ? 15.242 -10.117 -10.891 1 94.25 99 PRO A N 1
ATOM 798 C CA . PRO A 1 99 ? 15.859 -11.383 -10.5 1 94.25 99 PRO A CA 1
ATOM 799 C C . PRO A 1 99 ? 16.984 -11.812 -11.438 1 94.25 99 PRO A C 1
ATOM 801 O O . PRO A 1 99 ? 16.859 -11.672 -12.656 1 94.25 99 PRO A O 1
ATOM 804 N N . GLN A 1 100 ? 18.047 -12.367 -10.812 1 92.69 100 GLN A N 1
ATOM 805 C CA . GLN A 1 100 ? 19.25 -12.672 -11.586 1 92.69 100 GLN A CA 1
ATOM 806 C C . GLN A 1 100 ? 19.328 -14.156 -11.93 1 92.69 100 GLN A C 1
ATOM 808 O O . GLN A 1 100 ? 20.031 -14.547 -12.859 1 92.69 100 GLN A O 1
ATOM 813 N N . ASN A 1 101 ? 18.75 -14.992 -11.172 1 92.19 101 ASN A N 1
ATOM 814 C CA . ASN A 1 101 ? 18.812 -16.422 -11.422 1 92.19 101 ASN A CA 1
ATOM 815 C C . ASN A 1 101 ? 17.594 -17.141 -10.844 1 92.19 101 ASN A C 1
ATOM 817 O O . ASN A 1 101 ? 16.828 -16.562 -10.07 1 92.19 101 ASN A O 1
ATOM 821 N N . GLY A 1 102 ? 17.422 -18.391 -11.172 1 90.06 102 GLY A N 1
ATOM 822 C CA . GLY A 1 102 ? 16.266 -19.188 -10.773 1 90.06 102 GLY A CA 1
ATOM 823 C C . GLY A 1 102 ? 16.203 -19.422 -9.281 1 90.06 102 GLY A C 1
ATOM 824 O O . GLY A 1 102 ? 15.109 -19.484 -8.703 1 90.06 102 GLY A O 1
ATOM 825 N N . ASP A 1 103 ? 17.375 -19.531 -8.648 1 93.31 103 ASP A N 1
ATOM 826 C CA . ASP A 1 103 ? 17.406 -19.75 -7.203 1 93.31 103 ASP A CA 1
ATOM 827 C C . ASP A 1 103 ? 16.812 -18.547 -6.449 1 93.31 103 ASP A C 1
ATOM 829 O O . ASP A 1 103 ? 16.094 -18.734 -5.469 1 93.31 103 ASP A O 1
ATOM 833 N N . GLU A 1 104 ? 17.141 -17.453 -6.93 1 94.81 104 GLU A N 1
ATOM 834 C CA . GLU A 1 104 ? 16.641 -16.234 -6.312 1 94.81 104 GLU A CA 1
ATOM 835 C C . GLU A 1 104 ? 15.117 -16.141 -6.438 1 94.81 104 GLU A C 1
ATOM 837 O O . GLU A 1 104 ? 14.422 -15.812 -5.473 1 94.81 104 GLU A O 1
ATOM 842 N N . ILE A 1 105 ? 14.617 -16.469 -7.562 1 95.44 105 ILE A N 1
ATOM 843 C CA . ILE A 1 105 ? 13.18 -16.422 -7.785 1 95.44 105 ILE A CA 1
ATOM 844 C C . ILE A 1 105 ? 12.492 -17.469 -6.906 1 95.44 105 ILE A C 1
ATOM 846 O O . ILE A 1 105 ? 11.438 -17.203 -6.316 1 95.44 105 ILE A O 1
ATOM 850 N N . PHE A 1 106 ? 13.141 -18.594 -6.836 1 95.69 106 PHE A N 1
ATOM 851 C CA . PHE A 1 106 ? 12.586 -19.672 -6.031 1 95.69 106 PHE A CA 1
ATOM 852 C C . PHE A 1 106 ? 12.469 -19.25 -4.57 1 95.69 106 PHE A C 1
ATOM 854 O O . PHE A 1 106 ? 11.438 -19.469 -3.934 1 95.69 106 PHE A O 1
ATOM 861 N N . GLU A 1 107 ? 13.484 -18.672 -4.066 1 96.75 107 GLU A N 1
ATOM 862 C CA . GLU A 1 107 ? 13.484 -18.234 -2.678 1 96.75 107 GLU A CA 1
ATOM 863 C C . GLU A 1 107 ? 12.422 -17.156 -2.436 1 96.75 107 GLU A C 1
ATOM 865 O O . GLU A 1 107 ? 11.68 -17.234 -1.452 1 96.75 107 GLU A O 1
ATOM 870 N N . GLN A 1 108 ? 12.32 -16.234 -3.332 1 96.69 108 GLN A N 1
ATOM 871 C CA . GLN A 1 108 ? 11.344 -15.164 -3.174 1 96.69 108 GLN A CA 1
ATOM 872 C C . GLN A 1 108 ? 9.922 -15.688 -3.332 1 96.69 108 GLN A C 1
ATOM 874 O O . GLN A 1 108 ? 9.023 -15.297 -2.586 1 96.69 108 GLN A O 1
ATOM 879 N N . LEU A 1 109 ? 9.773 -16.625 -4.254 1 96.19 109 LEU A N 1
ATOM 880 C CA . LEU A 1 109 ? 8.461 -17.234 -4.426 1 96.19 109 LEU A CA 1
ATOM 881 C C . LEU A 1 109 ? 8.039 -17.969 -3.158 1 96.19 109 LEU A C 1
ATOM 883 O O . LEU A 1 109 ? 6.875 -17.891 -2.748 1 96.19 109 LEU A O 1
ATOM 887 N N . THR A 1 110 ? 8.953 -18.609 -2.586 1 95.56 110 THR A N 1
ATOM 888 C CA . THR A 1 110 ? 8.664 -19.344 -1.357 1 95.56 110 THR A CA 1
ATOM 889 C C . THR A 1 110 ? 8.195 -18.391 -0.26 1 95.56 110 THR A C 1
ATOM 891 O O . THR A 1 110 ? 7.223 -18.672 0.442 1 95.56 110 THR A O 1
ATOM 894 N N . GLU A 1 111 ? 8.828 -17.234 -0.126 1 97.06 111 GLU A N 1
ATOM 895 C CA . GLU A 1 111 ? 8.43 -16.234 0.856 1 97.06 111 GLU A CA 1
ATOM 896 C C . GLU A 1 111 ? 7.055 -15.664 0.534 1 97.06 111 GLU A C 1
ATOM 898 O O . GLU A 1 111 ? 6.227 -15.477 1.43 1 97.06 111 GLU A O 1
ATOM 903 N N . VAL A 1 112 ? 6.871 -15.43 -0.719 1 97.56 112 VAL A N 1
ATOM 904 C CA . VAL A 1 112 ? 5.598 -14.875 -1.161 1 97.56 112 VAL A CA 1
ATOM 905 C C . VAL A 1 112 ? 4.473 -15.867 -0.868 1 97.56 112 VAL A C 1
ATOM 907 O O . VAL A 1 112 ? 3.412 -15.477 -0.368 1 97.56 112 VAL A O 1
ATOM 910 N N . VAL A 1 113 ? 4.684 -17.125 -1.135 1 96.06 113 VAL A N 1
ATOM 911 C CA . VAL A 1 113 ? 3.654 -18.141 -0.939 1 96.06 113 VAL A CA 1
ATOM 912 C C . VAL A 1 113 ? 3.359 -18.312 0.55 1 96.06 113 VAL A C 1
ATOM 914 O O . VAL A 1 113 ? 2.205 -18.5 0.944 1 96.06 113 VAL A O 1
ATOM 917 N N . SER A 1 114 ? 4.352 -18.219 1.339 1 96.56 114 SER A N 1
ATOM 918 C CA . SER A 1 114 ? 4.141 -18.281 2.781 1 96.56 114 SER A CA 1
ATOM 919 C C . SER A 1 114 ? 3.248 -17.141 3.26 1 96.56 114 SER A C 1
ATOM 921 O O . SER A 1 114 ? 2.297 -17.359 4.012 1 96.56 114 SER A O 1
ATOM 923 N N . GLN A 1 115 ? 3.549 -15.938 2.838 1 97.44 115 GLN A N 1
ATOM 924 C CA . GLN A 1 115 ? 2.719 -14.789 3.178 1 97.44 115 GLN A CA 1
ATOM 925 C C . GLN A 1 115 ? 1.316 -14.93 2.592 1 97.44 115 GLN A C 1
ATOM 927 O O . GLN A 1 115 ? 0.327 -14.602 3.25 1 97.44 115 GLN A O 1
ATOM 932 N N . TYR A 1 116 ? 1.264 -15.43 1.405 1 96.88 116 TYR A N 1
ATOM 933 C CA . TYR A 1 116 ? 0.001 -15.68 0.717 1 96.88 116 TYR A CA 1
ATOM 934 C C . TYR A 1 116 ? -0.893 -16.609 1.529 1 96.88 116 TYR A C 1
ATOM 936 O O . TYR A 1 116 ? -2.072 -16.312 1.74 1 96.88 116 TYR A O 1
ATOM 944 N N . GLU A 1 117 ? -0.362 -17.609 2.004 1 95.06 117 GLU A N 1
ATOM 945 C CA . GLU A 1 117 ? -1.12 -18.562 2.793 1 95.06 117 GLU A CA 1
ATOM 946 C C . GLU A 1 117 ? -1.698 -17.922 4.051 1 95.06 117 GLU A C 1
ATOM 948 O O . GLU A 1 117 ? -2.848 -18.188 4.414 1 95.06 117 GLU A O 1
ATOM 953 N N . GLN A 1 118 ? -0.945 -17.156 4.645 1 96.25 118 GLN A N 1
ATOM 954 C CA . GLN A 1 118 ? -1.409 -16.469 5.848 1 96.25 118 GLN A CA 1
ATOM 955 C C . GLN A 1 118 ? -2.557 -15.523 5.531 1 96.25 118 GLN A C 1
ATOM 957 O O . GLN A 1 118 ? -3.568 -15.5 6.234 1 96.25 118 GLN A O 1
ATOM 962 N N . LEU A 1 119 ? -2.373 -14.773 4.484 1 97.19 119 LEU A N 1
ATOM 963 C CA . LEU A 1 119 ? -3.412 -13.836 4.078 1 97.19 119 LEU A CA 1
ATOM 964 C C . LEU A 1 119 ? -4.688 -14.57 3.68 1 97.19 119 LEU A C 1
ATOM 966 O O . LEU A 1 119 ? -5.789 -14.156 4.047 1 97.19 119 LEU A O 1
ATOM 970 N N . HIS A 1 120 ? -4.477 -15.633 2.92 1 94.56 120 HIS A N 1
ATOM 971 C CA . HIS A 1 120 ? -5.602 -16.453 2.469 1 94.56 120 HIS A CA 1
ATOM 972 C C . HIS A 1 120 ? -6.402 -16.984 3.65 1 94.56 120 HIS A C 1
ATOM 974 O O . HIS A 1 120 ? -7.633 -16.906 3.66 1 94.56 120 HIS A O 1
ATOM 980 N N . THR A 1 121 ? -5.746 -17.469 4.586 1 92.38 121 THR A N 1
ATOM 981 C CA . THR A 1 121 ? -6.379 -17.984 5.797 1 92.38 121 THR A CA 1
ATOM 982 C C . THR A 1 121 ? -7.125 -16.875 6.531 1 92.38 121 THR A C 1
ATOM 984 O O . THR A 1 121 ? -8.234 -17.094 7.023 1 92.38 121 THR A O 1
ATOM 987 N N . ASP A 1 122 ? -6.539 -15.742 6.637 1 94.12 122 ASP A N 1
ATOM 988 C CA . ASP A 1 122 ? -7.145 -14.609 7.324 1 94.12 122 ASP A CA 1
ATOM 989 C C . ASP A 1 122 ? -8.5 -14.258 6.707 1 94.12 122 ASP A C 1
ATOM 991 O O . ASP A 1 122 ? -9.469 -14.008 7.426 1 94.12 122 ASP A O 1
ATOM 995 N N . PHE A 1 123 ? -8.602 -14.25 5.43 1 92.75 123 PHE A N 1
ATOM 996 C CA . PHE A 1 123 ? -9.836 -13.852 4.758 1 92.75 123 PHE A CA 1
ATOM 997 C C . PHE A 1 123 ? -10.875 -14.961 4.832 1 92.75 123 PHE A C 1
ATOM 999 O O . PHE A 1 123 ? -12.078 -14.695 4.785 1 92.75 123 PHE A O 1
ATOM 1006 N N . HIS A 1 124 ? -10.469 -16.125 4.887 1 88.69 124 HIS A N 1
ATOM 1007 C CA . HIS A 1 124 ? -11.43 -17.219 4.852 1 88.69 124 HIS A CA 1
ATOM 1008 C C . HIS A 1 124 ? -11.828 -17.656 6.258 1 88.69 124 HIS A C 1
ATOM 1010 O O . HIS A 1 124 ? -12.891 -18.25 6.453 1 88.69 124 HIS A O 1
ATOM 1016 N N . GLN A 1 125 ? -11.055 -17.344 7.172 1 79.38 125 GLN A N 1
ATOM 1017 C CA . GLN A 1 125 ? -11.461 -17.562 8.555 1 79.38 125 GLN A CA 1
ATOM 1018 C C . GLN A 1 125 ? -12.336 -16.422 9.062 1 79.38 125 GLN A C 1
ATOM 1020 O O . GLN A 1 125 ? -13.281 -16.656 9.812 1 79.38 125 GLN A O 1
ATOM 1025 N N . ASN A 1 126 ? -11.906 -15.25 8.719 1 62.34 126 ASN A N 1
ATOM 1026 C CA . ASN A 1 126 ? -12.688 -14.086 9.141 1 62.34 126 ASN A CA 1
ATOM 1027 C C . ASN A 1 126 ? -14.047 -14.039 8.453 1 62.34 126 ASN A C 1
ATOM 1029 O O . ASN A 1 126 ? -15.016 -13.539 9.023 1 62.34 126 ASN A O 1
ATOM 1033 N N . ASN A 1 127 ? -14.008 -14.445 7.164 1 55.28 127 ASN A N 1
ATOM 1034 C CA . ASN A 1 127 ? -15.305 -14.523 6.508 1 55.28 127 ASN A CA 1
ATOM 1035 C C . ASN A 1 127 ? -16.156 -15.648 7.094 1 55.28 127 ASN A C 1
ATOM 1037 O O . ASN A 1 127 ? -17.391 -15.641 6.957 1 55.28 127 ASN A O 1
ATOM 1041 N N . LEU A 1 128 ? -15.508 -16.812 7.488 1 48.12 128 LEU A N 1
ATOM 1042 C CA . LEU A 1 128 ? -16.266 -17.875 8.133 1 48.12 128 LEU A CA 1
ATOM 1043 C C . LEU A 1 128 ? -16.969 -17.359 9.383 1 48.12 128 LEU A C 1
ATOM 1045 O O . LEU A 1 128 ? -18.016 -17.891 9.758 1 48.12 128 LEU A O 1
ATOM 1049 N N . SER A 1 129 ? -16.188 -16.578 10.078 1 43.5 129 SER A N 1
ATOM 1050 C CA . SER A 1 129 ? -17.016 -16.328 11.258 1 43.5 129 SER A CA 1
ATOM 1051 C C . SER A 1 129 ? -18.359 -15.711 10.883 1 43.5 129 SER A C 1
ATOM 1053 O O . SER A 1 129 ? -19.297 -15.742 11.672 1 43.5 129 SER A O 1
ATOM 1055 N N . ASN A 1 130 ? -18.312 -14.812 9.844 1 38.78 130 ASN A N 1
ATOM 1056 C CA . ASN A 1 130 ? -19.703 -14.461 9.602 1 38.78 130 ASN A CA 1
ATOM 1057 C C . ASN A 1 130 ? -20.406 -15.492 8.727 1 38.78 130 ASN A C 1
ATOM 1059 O O . ASN A 1 130 ? -21.625 -15.641 8.781 1 38.78 130 ASN A O 1
ATOM 1063 N N . GLU A 1 131 ? -19.922 -15.828 7.398 1 36.81 131 GLU A N 1
ATOM 1064 C CA . GLU A 1 131 ? -20.781 -16.656 6.559 1 36.81 131 GLU A CA 1
ATOM 1065 C C . GLU A 1 131 ? -20.5 -18.141 6.781 1 36.81 131 GLU A C 1
ATOM 1067 O O . GLU A 1 131 ? -19.328 -18.562 6.836 1 36.81 131 GLU A O 1
ATOM 1072 N N . HIS A 1 132 ? -21.391 -18.969 7.348 1 31.95 132 HIS A N 1
ATOM 1073 C CA . HIS A 1 132 ? -21.766 -20.359 7.18 1 31.95 132 HIS A CA 1
ATOM 1074 C C . HIS A 1 132 ? -21.625 -20.797 5.727 1 31.95 132 HIS A C 1
ATOM 1076 O O . HIS A 1 132 ? -22.156 -21.844 5.332 1 31.95 132 HIS A O 1
ATOM 1082 N N . VAL A 1 133 ? -21.531 -19.969 4.656 1 28.84 133 VAL A N 1
ATOM 1083 C CA . VAL A 1 133 ? -22.047 -20.516 3.402 1 28.84 133 VAL A CA 1
ATOM 1084 C C . VAL A 1 133 ? -21.094 -21.578 2.859 1 28.84 133 VAL A C 1
ATOM 1086 O O . VAL A 1 133 ? -19.906 -21.578 3.191 1 28.84 133 VAL A O 1
ATOM 1089 N N . THR A 1 134 ? -21.359 -22.281 1.6 1 29.28 134 THR A N 1
ATOM 1090 C CA . THR A 1 134 ? -21.344 -23.531 0.845 1 29.28 134 THR A CA 1
ATOM 1091 C C . THR A 1 134 ? -20.062 -23.641 0.008 1 29.28 134 THR A C 1
ATOM 1093 O O . THR A 1 134 ? -19.641 -22.656 -0.603 1 29.28 134 THR A O 1
ATOM 1096 N N . SER A 1 135 ? -19.141 -24.484 0.221 1 26.53 135 SER A N 1
ATOM 1097 C CA . SER A 1 135 ? -17.906 -24.984 -0.386 1 26.53 135 SER A CA 1
ATOM 1098 C C . SER A 1 135 ? -18.125 -25.359 -1.851 1 26.53 135 SER A C 1
ATOM 1100 O O . SER A 1 135 ? -18.906 -26.25 -2.162 1 26.53 135 SER A O 1
ATOM 1102 N N . LEU A 1 136 ? -18.25 -24.406 -2.816 1 27.25 136 LEU A N 1
ATOM 1103 C CA . LEU A 1 136 ? -18.438 -24.891 -4.184 1 27.25 136 LEU A CA 1
ATOM 1104 C C . LEU A 1 136 ? -17.172 -25.562 -4.695 1 27.25 136 LEU A C 1
ATOM 1106 O O . LEU A 1 136 ? -16.078 -25 -4.633 1 27.25 136 LEU A O 1
ATOM 1110 N N . GLY A 1 137 ? -17.062 -26.969 -4.871 1 24.39 137 GLY A N 1
ATOM 1111 C CA . GLY A 1 137 ? -16.141 -28.047 -5.211 1 24.39 137 GLY A CA 1
ATOM 1112 C C . GLY A 1 137 ? -15.523 -27.891 -6.586 1 24.39 137 GLY A C 1
ATOM 1113 O O . GLY A 1 137 ? -14.336 -28.141 -6.77 1 24.39 137 GLY A O 1
ATOM 1114 N N . GLY A 1 138 ? -16.031 -27.672 -7.895 1 25.34 138 GLY A N 1
ATOM 1115 C CA . GLY A 1 138 ? -15.719 -28.562 -8.992 1 25.34 138 GLY A CA 1
ATOM 1116 C C . GLY A 1 138 ? -14.547 -28.094 -9.828 1 25.34 138 GLY A C 1
ATOM 1117 O O . GLY A 1 138 ? -14.641 -27.078 -10.523 1 25.34 138 GLY A O 1
ATOM 1118 N N . VAL A 1 139 ? -13.328 -27.734 -9.461 1 27.47 139 VAL A N 1
ATOM 1119 C CA . VAL A 1 139 ? -12.477 -27.125 -10.469 1 27.47 139 VAL A CA 1
ATOM 1120 C C . VAL A 1 139 ? -11.742 -28.203 -11.258 1 27.47 139 VAL A C 1
ATOM 1122 O O . VAL A 1 139 ? -10.945 -28.953 -10.688 1 27.47 139 VAL A O 1
ATOM 1125 N N . TYR A 1 140 ? -12.32 -28.953 -12.391 1 24.97 140 TYR A N 1
ATOM 1126 C CA . TYR A 1 140 ? -11.766 -30.078 -13.125 1 24.97 140 TYR A CA 1
ATOM 1127 C C . TYR A 1 140 ? -10.812 -29.609 -14.219 1 24.97 140 TYR A C 1
ATOM 1129 O O . TYR A 1 140 ? -9.742 -30.188 -14.414 1 24.97 140 TYR A O 1
ATOM 1137 N N . TYR A 1 141 ? -10.094 -28.703 -14.516 1 23.52 141 TYR A N 1
ATOM 1138 C CA . TYR A 1 141 ? -9.914 -28.578 -15.961 1 23.52 141 TYR A CA 1
ATOM 1139 C C . TYR A 1 141 ? -9.039 -29.719 -16.484 1 23.52 141 TYR A C 1
ATOM 1141 O O . TYR A 1 141 ? -8.258 -30.312 -15.742 1 23.52 141 TYR A O 1
ATOM 1149 N N . ALA A 1 142 ? -8.844 -29.828 -17.859 1 26.8 142 ALA A N 1
ATOM 1150 C CA . ALA A 1 142 ? -8.844 -30.781 -18.969 1 26.8 142 ALA A CA 1
ATOM 1151 C C . ALA A 1 142 ? -7.5 -31.5 -19.078 1 26.8 142 ALA A C 1
ATOM 1153 O O . ALA A 1 142 ? -6.465 -30.953 -18.688 1 26.8 142 ALA A O 1
ATOM 1154 N N . ASP A 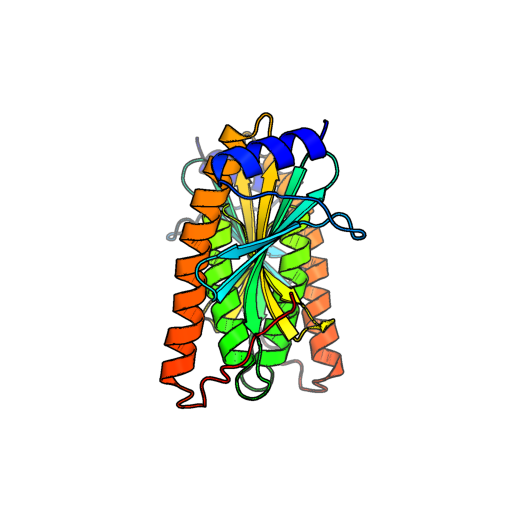1 143 ? -7.441 -32.719 -19.688 1 29.39 143 ASP A N 1
ATOM 1155 C CA . ASP A 1 143 ? -6.621 -33.781 -20.266 1 29.39 143 ASP A CA 1
ATOM 1156 C C . ASP A 1 143 ? -5.57 -33.219 -21.219 1 29.39 143 ASP A C 1
ATOM 1158 O O . ASP A 1 143 ? -5.867 -32.312 -22 1 29.39 143 ASP A O 1
ATOM 1162 N N . MET B 1 1 ? 20.844 10.922 14.703 1 74.31 1 MET B N 1
ATOM 1163 C CA . MET B 1 1 ? 20.188 11.969 13.922 1 74.31 1 MET B CA 1
ATOM 1164 C C . MET B 1 1 ? 19.406 12.914 14.828 1 74.31 1 MET B C 1
ATOM 1166 O O . MET B 1 1 ? 18.797 12.484 15.805 1 74.31 1 MET B O 1
ATOM 1170 N N . ASN B 1 2 ? 19.641 14.25 14.734 1 91.5 2 ASN B N 1
ATOM 1171 C CA . ASN B 1 2 ? 18.953 15.242 15.547 1 91.5 2 ASN B CA 1
ATOM 1172 C C . ASN B 1 2 ? 17.641 15.688 14.906 1 91.5 2 ASN B C 1
ATOM 1174 O O . ASN B 1 2 ? 17.641 16.562 14.039 1 91.5 2 ASN B O 1
ATOM 1178 N N . HIS B 1 3 ? 16.562 15.125 15.281 1 95.62 3 HIS B N 1
ATOM 1179 C CA . HIS B 1 3 ? 15.25 15.375 14.695 1 95.62 3 HIS B CA 1
ATOM 1180 C C . HIS B 1 3 ? 14.766 16.797 14.984 1 95.62 3 HIS B C 1
ATOM 1182 O O . HIS B 1 3 ? 14.109 17.406 14.148 1 95.62 3 HIS B O 1
ATOM 1188 N N . GLU B 1 4 ? 15.133 17.297 16.125 1 95.25 4 GLU B N 1
ATOM 1189 C CA . GLU B 1 4 ? 14.719 18.656 16.516 1 95.25 4 GLU B CA 1
ATOM 1190 C C . GLU B 1 4 ? 15.359 19.703 15.609 1 95.25 4 GLU B C 1
ATOM 1192 O O . GLU B 1 4 ? 14.711 20.672 15.219 1 95.25 4 GLU B O 1
ATOM 1197 N N . LEU B 1 5 ? 16.578 19.438 15.367 1 95.56 5 LEU B N 1
ATOM 1198 C CA . LEU B 1 5 ? 17.281 20.359 14.477 1 95.56 5 LEU B CA 1
ATOM 1199 C C . LEU B 1 5 ? 16.672 20.359 13.086 1 95.56 5 LEU B C 1
ATOM 1201 O O . LEU B 1 5 ? 16.484 21.406 12.469 1 95.56 5 LEU B O 1
ATOM 1205 N N . LEU B 1 6 ? 16.359 19.203 12.617 1 96.19 6 LEU B N 1
ATOM 1206 C CA . LEU B 1 6 ? 15.758 19.078 11.297 1 96.19 6 LEU B CA 1
ATOM 1207 C C . LEU B 1 6 ? 14.398 19.75 11.258 1 96.19 6 LEU B C 1
ATOM 1209 O O . LEU B 1 6 ? 14.078 20.469 10.297 1 96.19 6 LEU B O 1
ATOM 1213 N N . LEU B 1 7 ? 13.586 19.547 12.258 1 96.44 7 LEU B N 1
ATOM 1214 C CA . LEU B 1 7 ? 12.266 20.172 12.32 1 96.44 7 LEU B CA 1
ATOM 1215 C C . LEU B 1 7 ? 12.383 21.688 12.352 1 96.44 7 LEU B C 1
ATOM 1217 O O . LEU B 1 7 ? 11.602 22.391 11.703 1 96.44 7 LEU B O 1
ATOM 1221 N N . ASN B 1 8 ? 13.367 22.141 13.109 1 95.94 8 ASN B N 1
ATOM 1222 C CA . ASN B 1 8 ? 13.602 23.578 13.18 1 95.94 8 ASN B CA 1
ATOM 1223 C C . ASN B 1 8 ? 13.938 24.156 11.812 1 95.94 8 ASN B C 1
ATOM 1225 O O . ASN B 1 8 ? 13.438 25.234 11.445 1 95.94 8 ASN B O 1
ATOM 1229 N N . ARG B 1 9 ? 14.758 23.516 11.117 1 95.94 9 ARG B N 1
ATOM 1230 C CA . ARG B 1 9 ? 15.141 23.984 9.789 1 95.94 9 ARG B CA 1
ATOM 1231 C C . ARG B 1 9 ? 13.945 23.969 8.836 1 95.94 9 ARG B C 1
ATOM 1233 O O . ARG B 1 9 ? 13.797 24.875 8.016 1 95.94 9 ARG B O 1
ATOM 1240 N N . LEU B 1 10 ? 13.133 22.922 8.922 1 95.5 10 LEU B N 1
ATOM 1241 C CA . LEU B 1 10 ? 11.906 22.891 8.141 1 95.5 10 LEU B CA 1
ATOM 1242 C C . LEU B 1 10 ? 11.008 24.078 8.484 1 95.5 10 LEU B C 1
ATOM 1244 O O . LEU B 1 10 ? 10.453 24.719 7.594 1 95.5 10 LEU B O 1
ATOM 1248 N N . GLY B 1 11 ? 10.867 24.328 9.766 1 95.44 11 GLY B N 1
ATOM 1249 C CA . GLY B 1 11 ? 10.094 25.469 10.211 1 95.44 11 GLY B CA 1
ATOM 1250 C C . GLY B 1 11 ? 10.57 26.781 9.641 1 95.44 11 GLY B C 1
ATOM 1251 O O . GLY B 1 11 ? 9.766 27.625 9.25 1 95.44 11 GLY B O 1
ATOM 1252 N N . GLU B 1 12 ? 11.844 26.938 9.602 1 95.44 12 GLU B N 1
ATOM 1253 C CA . GLU B 1 12 ? 12.43 28.141 9.008 1 95.44 12 GLU B CA 1
ATOM 1254 C C . GLU B 1 12 ? 12.023 28.297 7.543 1 95.44 12 GLU B C 1
ATOM 1256 O O . GLU B 1 12 ? 11.68 29.391 7.098 1 95.44 12 GLU B O 1
ATOM 1261 N N . LYS B 1 13 ? 12.062 27.266 6.855 1 94.06 13 LYS B N 1
ATOM 1262 C CA . LYS B 1 13 ? 11.703 27.281 5.441 1 94.06 13 LYS B CA 1
ATOM 1263 C C . LYS B 1 13 ? 10.234 27.641 5.25 1 94.06 13 LYS B C 1
ATOM 1265 O O . LYS B 1 13 ? 9.867 28.328 4.297 1 94.06 13 LYS B O 1
ATOM 1270 N N . LEU B 1 14 ? 9.422 27.156 6.168 1 91.38 14 LEU B N 1
ATOM 1271 C CA . LEU B 1 14 ? 7.98 27.344 6.059 1 91.38 14 LEU B CA 1
ATOM 1272 C C . LEU B 1 14 ? 7.566 28.672 6.691 1 91.38 14 LEU B C 1
ATOM 1274 O O . LEU B 1 14 ? 6.445 29.141 6.488 1 91.38 14 LEU B O 1
ATOM 1278 N N . GLY B 1 15 ? 8.422 29.266 7.434 1 91.69 15 GLY B N 1
ATOM 1279 C CA . GLY B 1 15 ? 8.086 30.453 8.18 1 91.69 15 GLY B CA 1
ATOM 1280 C C . GLY B 1 15 ? 7.195 30.188 9.375 1 91.69 15 GLY B C 1
ATOM 1281 O O . GLY B 1 15 ? 6.32 30.984 9.703 1 91.69 15 GLY B O 1
ATOM 1282 N N . LEU B 1 16 ? 7.301 28.984 9.898 1 89.12 16 LEU B N 1
ATOM 1283 C CA . LEU B 1 16 ? 6.469 28.562 11.016 1 89.12 16 LEU B CA 1
ATOM 1284 C C . LEU B 1 16 ? 7.328 28.031 12.156 1 89.12 16 LEU B C 1
ATOM 1286 O O . LEU B 1 16 ? 8.336 27.344 11.922 1 89.12 16 LEU B O 1
ATOM 1290 N N . PRO B 1 17 ? 6.941 28.344 13.367 1 92.44 17 PRO B N 1
ATOM 1291 C CA . PRO B 1 17 ? 7.637 27.766 14.508 1 92.44 17 PRO B CA 1
ATOM 1292 C C . PRO B 1 17 ? 7.199 26.328 14.789 1 92.44 17 PRO B C 1
ATOM 1294 O O . PRO B 1 17 ? 6.336 26.094 15.641 1 92.44 17 PRO B O 1
ATOM 1297 N N . LEU B 1 18 ? 7.867 25.344 14.219 1 93.12 18 LEU B N 1
ATOM 1298 C CA . LEU B 1 18 ? 7.453 23.953 14.367 1 93.12 18 LEU B CA 1
ATOM 1299 C C . LEU B 1 18 ? 8.141 23.312 15.57 1 93.12 18 LEU B C 1
ATOM 1301 O O . LEU B 1 18 ? 9.344 23.5 15.781 1 93.12 18 LEU B O 1
ATOM 1305 N N . VAL B 1 19 ? 7.391 22.594 16.344 1 93.56 19 VAL B N 1
ATOM 1306 C CA . VAL B 1 19 ? 7.926 21.859 17.484 1 93.56 19 VAL B CA 1
ATOM 1307 C C . VAL B 1 19 ? 7.223 20.5 17.609 1 93.56 19 VAL B C 1
ATOM 1309 O O . VAL B 1 19 ? 6.047 20.375 17.266 1 93.56 19 VAL B O 1
ATOM 1312 N N . PHE B 1 20 ? 7.996 19.516 18.094 1 94.69 20 PHE B N 1
ATOM 1313 C CA . PHE B 1 20 ? 7.352 18.266 18.469 1 94.69 20 PHE B CA 1
ATOM 1314 C C . PHE B 1 20 ? 6.598 18.422 19.781 1 94.69 20 PHE B C 1
ATOM 1316 O O . PHE B 1 20 ? 7.082 19.078 20.719 1 94.69 20 PHE B O 1
ATOM 1323 N N . ASP B 1 21 ? 5.406 17.875 19.781 1 90.88 21 ASP B N 1
ATOM 1324 C CA . ASP B 1 21 ? 4.633 17.938 21.016 1 90.88 21 ASP B CA 1
ATOM 1325 C C . ASP B 1 21 ? 5.027 16.828 21.969 1 90.88 21 ASP B C 1
ATOM 1327 O O . ASP B 1 21 ? 6.035 16.141 21.766 1 90.88 21 ASP B O 1
ATOM 1331 N N . GLN B 1 22 ? 4.219 16.625 23.031 1 92.25 22 GLN B N 1
ATOM 1332 C CA . GLN B 1 22 ? 4.527 15.641 24.062 1 92.25 22 GLN B CA 1
ATOM 1333 C C . GLN B 1 22 ? 4.445 14.219 23.516 1 92.25 22 GLN B C 1
ATOM 1335 O O . GLN B 1 22 ? 5.078 13.305 24.047 1 92.25 22 GLN B O 1
ATOM 1340 N N . SER B 1 23 ? 3.719 14.086 22.469 1 88.44 23 SER B N 1
ATOM 1341 C CA . SER B 1 23 ? 3.574 12.781 21.844 1 88.44 23 SER B CA 1
ATOM 1342 C C . SER B 1 23 ? 4.617 12.578 20.75 1 88.44 23 SER B C 1
ATOM 1344 O O . SER B 1 23 ? 4.543 11.617 19.984 1 88.44 23 SER B O 1
ATOM 1346 N N . ASN B 1 24 ? 5.578 13.5 20.703 1 94.38 24 ASN B N 1
ATOM 1347 C CA . ASN B 1 24 ? 6.664 13.461 19.734 1 94.38 24 ASN B CA 1
ATOM 1348 C C . ASN B 1 24 ? 6.141 13.562 18.297 1 94.38 24 ASN B C 1
ATOM 1350 O O . ASN B 1 24 ? 6.59 12.828 17.422 1 94.38 24 ASN B O 1
ATOM 1354 N N . GLN B 1 25 ? 5.074 14.336 18.094 1 93.06 25 GLN B N 1
ATOM 1355 C CA . GLN B 1 25 ? 4.48 14.617 16.797 1 93.06 25 GLN B CA 1
ATOM 1356 C C . GLN B 1 25 ? 4.371 16.109 16.547 1 93.06 25 GLN B C 1
ATOM 1358 O O . GLN B 1 25 ? 4.262 16.906 17.484 1 93.06 25 GLN B O 1
ATOM 1363 N N . CYS B 1 26 ? 4.5 16.5 15.281 1 95.81 26 CYS B N 1
ATOM 1364 C CA . CYS B 1 26 ? 4.234 17.875 14.844 1 95.81 26 CYS B CA 1
ATOM 1365 C C . CYS B 1 26 ? 3.074 17.906 13.859 1 95.81 26 CYS B C 1
ATOM 1367 O O . CYS B 1 26 ? 3.064 17.156 12.875 1 95.81 26 CYS B O 1
ATOM 1369 N N . MET B 1 27 ? 2.121 18.766 14.125 1 93 27 MET B N 1
ATOM 1370 C CA . MET B 1 27 ? 0.939 18.875 13.273 1 93 27 MET B CA 1
ATOM 1371 C C . MET B 1 27 ? 0.957 20.172 12.477 1 93 27 MET B C 1
ATOM 1373 O O . MET B 1 27 ? 1.209 21.25 13.031 1 93 27 MET B O 1
ATOM 1377 N N . LEU B 1 28 ? 0.801 20.016 11.195 1 91.12 28 LEU B N 1
ATOM 1378 C CA . LEU B 1 28 ? 0.703 21.156 10.281 1 91.12 28 LEU B CA 1
ATOM 1379 C C . LEU B 1 28 ? -0.686 21.219 9.656 1 91.12 28 LEU B C 1
ATOM 1381 O O . LEU B 1 28 ? -1.219 20.219 9.203 1 91.12 28 LEU B O 1
ATOM 1385 N N . LEU B 1 29 ? -1.285 22.328 9.797 1 88.19 29 LEU B N 1
ATOM 1386 C CA . LEU B 1 29 ? -2.535 22.578 9.094 1 88.19 29 LEU B CA 1
ATOM 1387 C C . LEU B 1 29 ? -2.303 23.484 7.887 1 88.19 29 LEU B C 1
ATOM 1389 O O . LEU B 1 29 ? -1.867 24.625 8.031 1 88.19 29 LEU B O 1
ATOM 1393 N N . LEU B 1 30 ? -2.52 22.891 6.75 1 84.75 30 LEU B N 1
ATOM 1394 C CA . LEU B 1 30 ? -2.324 23.625 5.508 1 84.75 30 LEU B CA 1
ATOM 1395 C C . LEU B 1 30 ? -3.664 24.016 4.887 1 84.75 30 LEU B C 1
ATOM 1397 O O . LEU B 1 30 ? -4.574 23.188 4.801 1 84.75 30 LEU B O 1
ATOM 1401 N N . ASP B 1 31 ? -3.848 25.25 4.441 1 80.88 31 ASP B N 1
ATOM 1402 C CA . ASP B 1 31 ? -5.035 25.797 3.793 1 80.88 31 ASP B CA 1
ATOM 1403 C C . ASP B 1 31 ? -6.289 25.516 4.617 1 80.88 31 ASP B C 1
ATOM 1405 O O . ASP B 1 31 ? -7.34 25.172 4.066 1 80.88 31 ASP B O 1
ATOM 1409 N N . GLU B 1 32 ? -6.195 25.359 5.836 1 76.5 32 GLU B N 1
ATOM 1410 C CA . GLU B 1 32 ? -7.273 25.234 6.812 1 76.5 32 GLU B CA 1
ATOM 1411 C C . GLU B 1 32 ? -7.91 23.859 6.758 1 76.5 32 GLU B C 1
ATOM 1413 O O . GLU B 1 32 ? -8.617 23.453 7.688 1 76.5 32 GLU B O 1
ATOM 1418 N N . HIS B 1 33 ? -7.586 23.125 5.711 1 79.25 33 HIS B N 1
ATOM 1419 C CA . HIS B 1 33 ? -8.352 21.891 5.613 1 79.25 33 HIS B CA 1
ATOM 1420 C C . HIS B 1 33 ? -7.438 20.672 5.461 1 79.25 33 HIS B C 1
ATOM 1422 O O . HIS B 1 33 ? -7.887 19.531 5.57 1 79.25 33 HIS B O 1
ATOM 1428 N N . LEU B 1 34 ? -6.188 20.891 5.223 1 89.44 34 LEU B N 1
ATOM 1429 C CA . LEU B 1 34 ? -5.277 19.766 5.031 1 89.44 34 LEU B CA 1
ATOM 1430 C C . LEU B 1 34 ? -4.402 19.547 6.262 1 89.44 34 LEU B C 1
ATOM 1432 O O . LEU B 1 34 ? -3.527 20.375 6.555 1 89.44 34 LEU B O 1
ATOM 1436 N N . MET B 1 35 ? -4.656 18.562 6.98 1 91.94 35 MET B N 1
ATOM 1437 C CA . MET B 1 35 ? -3.945 18.25 8.219 1 91.94 35 MET B CA 1
ATOM 1438 C C . MET B 1 35 ? -2.836 17.234 7.977 1 91.94 35 MET B C 1
ATOM 1440 O O . MET B 1 35 ? -3.098 16.125 7.5 1 91.94 35 MET B O 1
ATOM 1444 N N . VAL B 1 36 ? -1.563 17.609 8.391 1 95.44 36 VAL B N 1
ATOM 1445 C CA . VAL B 1 36 ? -0.407 16.734 8.227 1 95.44 36 VAL B CA 1
ATOM 1446 C C . VAL B 1 36 ? 0.285 16.531 9.578 1 95.44 36 VAL B C 1
ATOM 1448 O O . VAL B 1 36 ? 0.583 17.5 10.273 1 95.44 36 VAL B O 1
ATOM 1451 N N . SER B 1 37 ? 0.455 15.336 9.914 1 95.44 37 SER B N 1
ATOM 1452 C CA . SER B 1 37 ? 1.255 15.008 11.086 1 95.44 37 SER B CA 1
ATOM 1453 C C . SER B 1 37 ? 2.631 14.477 10.688 1 95.44 37 SER B C 1
ATOM 1455 O O . SER B 1 37 ? 2.75 13.688 9.75 1 95.44 37 SER B O 1
ATOM 1457 N N . MET B 1 38 ? 3.639 14.914 11.383 1 96.81 38 MET B N 1
ATOM 1458 C CA . MET B 1 38 ? 5.008 14.445 11.188 1 96.81 38 MET B CA 1
ATOM 1459 C C . MET B 1 38 ? 5.598 13.93 12.5 1 96.81 38 MET B C 1
ATOM 1461 O O . MET B 1 38 ? 5.449 14.555 13.547 1 96.81 38 MET B O 1
ATOM 1465 N N . ALA B 1 39 ? 6.219 12.805 12.422 1 96.06 39 ALA B N 1
ATOM 1466 C CA . ALA B 1 39 ? 6.836 12.227 13.609 1 96.06 39 ALA B CA 1
ATOM 1467 C C . ALA B 1 39 ? 8.109 11.469 13.258 1 96.06 39 ALA B C 1
ATOM 1469 O O . ALA B 1 39 ? 8.164 10.766 12.242 1 96.06 39 ALA B O 1
ATOM 1470 N N . PRO B 1 40 ? 9.172 11.664 14.094 1 95.81 40 PRO B N 1
ATOM 1471 C CA . PRO B 1 40 ? 10.336 10.789 13.914 1 95.81 40 PRO B CA 1
ATOM 1472 C C . PRO B 1 40 ? 10.016 9.32 14.164 1 95.81 40 PRO B C 1
ATOM 1474 O O . PRO B 1 40 ? 9.195 9 15.031 1 95.81 40 PRO B O 1
ATOM 1477 N N . ASN B 1 41 ? 10.555 8.469 13.461 1 95.06 41 ASN B N 1
ATOM 1478 C CA . ASN B 1 41 ? 10.523 7.016 13.594 1 95.06 41 ASN B CA 1
ATOM 1479 C C . ASN B 1 41 ? 11.898 6.402 13.367 1 95.06 41 ASN B C 1
ATOM 1481 O O . ASN B 1 41 ? 12.234 6.008 12.25 1 95.06 41 ASN B O 1
ATOM 1485 N N . ASP B 1 42 ? 12.641 6.266 14.523 1 94.25 42 ASP B N 1
ATOM 1486 C CA . ASP B 1 42 ? 14.055 5.914 14.445 1 94.25 42 ASP B CA 1
ATOM 1487 C C . ASP B 1 42 ? 14.82 6.91 13.57 1 94.25 42 ASP B C 1
ATOM 1489 O O . ASP B 1 42 ? 14.875 8.102 13.883 1 94.25 42 ASP B O 1
ATOM 1493 N N . GLN B 1 43 ? 15.375 6.473 12.383 1 95.12 43 GLN B N 1
ATOM 1494 C CA . GLN B 1 43 ? 16.125 7.367 11.508 1 95.12 43 GLN B CA 1
ATOM 1495 C C . GLN B 1 43 ? 15.203 8.016 10.469 1 95.12 43 GLN B C 1
ATOM 1497 O O . GLN B 1 43 ? 15.602 8.953 9.789 1 95.12 43 GLN B O 1
ATOM 1502 N N . ASP B 1 44 ? 13.992 7.527 10.414 1 96.81 44 ASP B N 1
ATOM 1503 C CA . ASP B 1 44 ? 13.055 7.996 9.398 1 96.81 44 ASP B CA 1
ATOM 1504 C C . ASP B 1 44 ? 12.039 8.969 10 1 96.81 44 ASP B C 1
ATOM 1506 O O . ASP B 1 44 ? 12.047 9.211 11.211 1 96.81 44 ASP B O 1
ATOM 1510 N N . TRP B 1 45 ? 11.289 9.617 9.109 1 97.12 45 TRP B N 1
ATOM 1511 C CA . TRP B 1 45 ? 10.109 10.398 9.492 1 97.12 45 TRP B CA 1
ATOM 1512 C C . TRP B 1 45 ? 8.844 9.781 8.914 1 97.12 45 TRP B C 1
ATOM 1514 O O . TRP B 1 45 ? 8.82 9.359 7.758 1 97.12 45 TRP B O 1
ATOM 1524 N N . MET B 1 46 ? 7.836 9.711 9.734 1 97.5 46 MET B N 1
ATOM 1525 C CA . MET B 1 46 ? 6.52 9.273 9.281 1 97.5 46 MET B CA 1
ATOM 1526 C C . MET B 1 46 ? 5.578 10.461 9.125 1 97.5 46 MET B C 1
ATOM 1528 O O . MET B 1 46 ? 5.391 11.242 10.055 1 97.5 46 MET B O 1
ATOM 1532 N N . LEU B 1 47 ? 5.094 10.617 7.918 1 97.88 47 LEU B N 1
ATOM 1533 C CA . LEU B 1 47 ? 4.062 11.609 7.648 1 97.88 47 LEU B CA 1
ATOM 1534 C C . LEU B 1 47 ? 2.693 10.953 7.508 1 97.88 47 LEU B C 1
ATOM 1536 O O . LEU B 1 47 ? 2.562 9.922 6.844 1 97.88 47 LEU B O 1
ATOM 1540 N N . ARG B 1 48 ? 1.728 11.547 8.141 1 97.62 48 ARG B N 1
ATOM 1541 C CA . ARG B 1 48 ? 0.35 11.078 8.023 1 97.62 48 ARG B CA 1
ATOM 1542 C C . ARG B 1 48 ? -0.594 12.234 7.711 1 97.62 48 ARG B C 1
ATOM 1544 O O . ARG B 1 48 ? -0.524 13.289 8.344 1 97.62 48 ARG B O 1
ATOM 1551 N N . CYS B 1 49 ? -1.478 12 6.777 1 97.56 49 CYS B N 1
ATOM 1552 C CA . CYS B 1 49 ? -2.424 13.016 6.316 1 97.56 49 CYS B CA 1
ATOM 1553 C C . CYS B 1 49 ? -3.859 12.516 6.449 1 97.56 49 CYS B C 1
ATOM 1555 O O . CYS B 1 49 ? -4.172 11.398 6.031 1 97.56 49 CYS B O 1
ATOM 1557 N N . MET B 1 50 ? -4.66 13.336 6.938 1 95.81 50 MET B N 1
ATOM 1558 C CA . MET B 1 50 ? -6.066 12.977 7.09 1 95.81 50 MET B CA 1
ATOM 1559 C C . MET B 1 50 ? -6.824 13.164 5.777 1 95.81 50 MET B C 1
ATOM 1561 O O . MET B 1 50 ? -6.988 14.289 5.305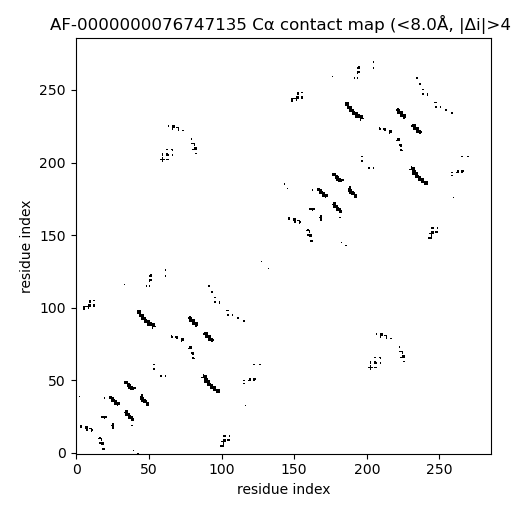 1 95.81 50 MET B O 1
ATOM 1565 N N . LEU B 1 51 ? -7.312 12.039 5.285 1 96.88 51 LEU B N 1
ATOM 1566 C CA . LEU B 1 51 ? -8.008 12.117 4.008 1 96.88 51 LEU B CA 1
ATOM 1567 C C . LEU B 1 51 ? -9.5 12.383 4.219 1 96.88 51 LEU B C 1
ATOM 1569 O O . LEU B 1 51 ? -10.055 13.328 3.658 1 96.88 51 LEU B O 1
ATOM 1573 N N . THR B 1 52 ? -10.141 11.5 4.969 1 94.88 52 THR B N 1
ATOM 1574 C CA . THR B 1 52 ? -11.578 11.625 5.207 1 94.88 52 THR B CA 1
ATOM 1575 C C . THR B 1 52 ? -12 10.742 6.379 1 94.88 52 THR B C 1
ATOM 1577 O O . THR B 1 52 ? -11.344 9.75 6.688 1 94.88 52 THR B O 1
ATOM 1580 N N . THR B 1 53 ? -13.047 11.188 6.953 1 93.31 53 THR B N 1
ATOM 1581 C CA . THR B 1 53 ? -13.734 10.305 7.887 1 93.31 53 THR B CA 1
ATOM 1582 C C . THR B 1 53 ? -14.609 9.297 7.137 1 93.31 53 THR B C 1
ATOM 1584 O O . THR B 1 53 ? -15.109 9.594 6.047 1 93.31 53 THR B O 1
ATOM 1587 N N . VAL B 1 54 ? -14.742 8.086 7.73 1 95.69 54 VAL B N 1
ATOM 1588 C CA . VAL B 1 54 ? -15.531 7.039 7.09 1 95.69 54 VAL B CA 1
ATOM 1589 C C . VAL B 1 54 ? -16.906 6.945 7.75 1 95.69 54 VAL B C 1
ATOM 1591 O O . VAL B 1 54 ? -17.016 6.496 8.891 1 95.69 54 VAL B O 1
ATOM 1594 N N . GLU B 1 55 ? -17.844 7.328 6.988 1 92.31 55 GLU B N 1
ATOM 1595 C CA . GLU B 1 55 ? -19.219 7.211 7.453 1 92.31 55 GLU B CA 1
ATOM 1596 C C . GLU B 1 55 ? -19.75 5.793 7.27 1 92.31 55 GLU B C 1
ATOM 1598 O O . GLU B 1 55 ? -19.516 5.164 6.234 1 92.31 55 GLU B O 1
ATOM 1603 N N . PRO B 1 56 ? -20.516 5.324 8.234 1 90.38 56 PRO B N 1
ATOM 1604 C CA . PRO B 1 56 ? -21.016 3.947 8.164 1 90.38 56 PRO B CA 1
ATOM 1605 C C . PRO B 1 56 ? -21.859 3.684 6.926 1 90.38 56 PRO B C 1
ATOM 1607 O O . PRO B 1 56 ? -21.797 2.59 6.355 1 90.38 56 PRO B O 1
ATOM 1610 N N . GLU B 1 57 ? -22.578 4.645 6.449 1 90.56 57 GLU B N 1
ATOM 1611 C CA . GLU B 1 57 ? -23.547 4.484 5.367 1 90.56 57 GLU B CA 1
ATOM 1612 C C . GLU B 1 57 ? -22.844 4.227 4.039 1 90.56 57 GLU B C 1
ATOM 1614 O O . GLU B 1 57 ? -23.422 3.613 3.137 1 90.56 57 GLU B O 1
ATOM 1619 N N . ILE B 1 58 ? -21.609 4.664 3.986 1 91.62 58 ILE B N 1
ATOM 1620 C CA . ILE B 1 58 ? -20.953 4.551 2.689 1 91.62 58 ILE B CA 1
ATOM 1621 C C . ILE B 1 58 ? -19.578 3.906 2.863 1 91.62 58 ILE B C 1
ATOM 1623 O O . ILE B 1 58 ? -18.672 4.117 2.047 1 91.62 58 ILE B O 1
ATOM 1627 N N . GLU B 1 59 ? -19.312 3.203 3.838 1 93.31 59 GLU B N 1
ATOM 1628 C CA . GLU B 1 59 ? -18 2.658 4.16 1 93.31 59 GLU B CA 1
ATOM 1629 C C . GLU B 1 59 ? -17.484 1.739 3.053 1 93.31 59 GLU B C 1
ATOM 1631 O O . GLU B 1 59 ? -16.312 1.768 2.705 1 93.31 59 GLU B O 1
ATOM 1636 N N . GLY B 1 60 ? -18.375 0.865 2.477 1 93.25 60 GLY B N 1
ATOM 1637 C CA . GLY B 1 60 ? -17.969 -0.026 1.402 1 93.25 60 GLY B CA 1
ATOM 1638 C C . GLY B 1 60 ? -17.406 0.707 0.204 1 93.25 60 GLY B C 1
ATOM 1639 O O . GLY B 1 60 ? -16.328 0.363 -0.283 1 93.25 60 GLY B O 1
ATOM 1640 N N . LYS B 1 61 ? -18.125 1.668 -0.17 1 94 61 LYS B N 1
ATOM 1641 C CA . LYS B 1 61 ? -17.703 2.469 -1.312 1 94 61 LYS B CA 1
ATOM 1642 C C . LYS B 1 61 ? -16.375 3.186 -1.014 1 94 61 LYS B C 1
ATOM 1644 O O . LYS B 1 61 ? -15.492 3.242 -1.866 1 94 61 LYS B O 1
ATOM 1649 N N . THR B 1 62 ? -16.281 3.713 0.149 1 96.12 62 THR B N 1
ATOM 1650 C CA . THR B 1 62 ? -15.094 4.453 0.558 1 96.12 62 THR B CA 1
ATOM 1651 C C . THR B 1 62 ? -13.875 3.537 0.605 1 96.12 62 THR B C 1
ATOM 1653 O O . THR B 1 62 ? -12.812 3.885 0.093 1 96.12 62 THR B O 1
ATOM 1656 N N . PHE B 1 63 ? -14.086 2.387 1.186 1 96.88 63 PHE B N 1
ATOM 1657 C CA . PHE B 1 63 ? -12.977 1.44 1.29 1 96.88 63 PHE B CA 1
ATOM 1658 C C . PHE B 1 63 ? -12.578 0.924 -0.087 1 96.88 63 PHE B C 1
ATOM 1660 O O . PHE B 1 63 ? -11.391 0.748 -0.367 1 96.88 63 PHE B O 1
ATOM 1667 N N . LYS B 1 64 ? -13.516 0.649 -0.873 1 96.31 64 LYS B N 1
ATOM 1668 C CA . LYS B 1 64 ? -13.211 0.222 -2.236 1 96.31 64 LYS B CA 1
ATOM 1669 C C . LYS B 1 64 ? -12.352 1.253 -2.957 1 96.31 64 LYS B C 1
ATOM 1671 O O . LYS B 1 64 ? -11.336 0.904 -3.564 1 96.31 64 LYS B O 1
ATOM 1676 N N . ARG B 1 65 ? -12.711 2.432 -2.855 1 96.19 65 ARG B N 1
ATOM 1677 C CA . ARG B 1 65 ? -11.961 3.506 -3.5 1 96.19 65 ARG B CA 1
ATOM 1678 C C . ARG B 1 65 ? -10.547 3.596 -2.943 1 96.19 65 ARG B C 1
ATOM 1680 O O . ARG B 1 65 ? -9.586 3.773 -3.697 1 96.19 65 ARG B O 1
ATOM 1687 N N . ALA B 1 66 ? -10.438 3.484 -1.64 1 97.69 66 ALA B N 1
ATOM 1688 C CA . ALA B 1 66 ? -9.117 3.516 -1.005 1 97.69 66 ALA B CA 1
ATOM 1689 C C . ALA B 1 66 ? -8.219 2.408 -1.549 1 97.69 66 ALA B C 1
ATOM 1691 O O . ALA B 1 66 ? -7.039 2.635 -1.821 1 97.69 66 ALA B O 1
ATOM 1692 N N . LEU B 1 67 ? -8.805 1.242 -1.688 1 97.31 67 LEU B N 1
ATOM 1693 C CA . LEU B 1 67 ? -8.031 0.11 -2.193 1 97.31 67 LEU B CA 1
ATOM 1694 C C . LEU B 1 67 ? -7.582 0.359 -3.629 1 97.31 67 LEU B C 1
ATOM 1696 O O . LEU B 1 67 ? -6.461 0.009 -4 1 97.31 67 LEU B O 1
ATOM 1700 N N . GLN B 1 68 ? -8.438 0.923 -4.395 1 96.19 68 GLN B N 1
ATOM 1701 C CA . GLN B 1 68 ? -8.102 1.249 -5.773 1 96.19 68 GLN B CA 1
ATOM 1702 C C . GLN B 1 68 ? -6.957 2.26 -5.836 1 96.19 68 GLN B C 1
ATOM 1704 O O . GLN B 1 68 ? -5.992 2.07 -6.586 1 96.19 68 GLN B O 1
ATOM 1709 N N . LEU B 1 69 ? -7.055 3.256 -5.09 1 96.88 69 LEU B N 1
ATOM 1710 C CA . LEU B 1 69 ? -6.02 4.281 -5.055 1 96.88 69 LEU B CA 1
ATOM 1711 C C . LEU B 1 69 ? -4.707 3.709 -4.527 1 96.88 69 LEU B C 1
ATOM 1713 O O . LEU B 1 69 ? -3.629 4.066 -5.012 1 96.88 69 LEU B O 1
ATOM 1717 N N . ASN B 1 70 ? -4.801 2.826 -3.521 1 97.12 70 ASN B N 1
ATOM 1718 C CA . ASN B 1 70 ? -3.613 2.203 -2.949 1 97.12 70 ASN B CA 1
ATOM 1719 C C . ASN B 1 70 ? -2.832 1.415 -3.998 1 97.12 70 ASN B C 1
ATOM 1721 O O . ASN B 1 70 ? -1.604 1.337 -3.936 1 97.12 70 ASN B O 1
ATOM 1725 N N . HIS B 1 71 ? -3.605 0.823 -4.852 1 96.56 71 HIS B N 1
ATOM 1726 C CA . HIS B 1 71 ? -2.918 0.078 -5.898 1 96.56 71 HIS B CA 1
ATOM 1727 C C . HIS B 1 71 ? -1.965 0.977 -6.68 1 96.56 71 HIS B C 1
ATOM 1729 O O . HIS B 1 71 ? -0.797 0.631 -6.875 1 96.56 71 HIS B O 1
ATOM 1735 N N . THR B 1 72 ? -2.422 2.129 -7.027 1 96.44 72 THR B N 1
ATOM 1736 C CA . THR B 1 72 ? -1.614 3.09 -7.77 1 96.44 72 THR B CA 1
ATOM 1737 C C . THR B 1 72 ? -0.47 3.615 -6.906 1 96.44 72 THR B C 1
ATOM 1739 O O . THR B 1 72 ? 0.671 3.699 -7.363 1 96.44 72 THR B O 1
ATOM 1742 N N . LEU B 1 73 ? -0.791 3.963 -5.711 1 97.56 73 LEU B N 1
ATOM 1743 C CA . LEU B 1 73 ? 0.212 4.48 -4.785 1 97.56 73 LEU B CA 1
ATOM 1744 C C . LEU B 1 73 ? 1.341 3.477 -4.586 1 97.56 73 LEU B C 1
ATOM 1746 O O . LEU B 1 73 ? 2.518 3.848 -4.59 1 97.56 73 LEU B O 1
ATOM 1750 N N . ASN B 1 74 ? 0.953 2.242 -4.453 1 96.81 74 ASN B N 1
ATOM 1751 C CA . ASN B 1 74 ? 1.935 1.184 -4.242 1 96.81 74 ASN B CA 1
ATOM 1752 C C . ASN B 1 74 ? 2.785 0.953 -5.488 1 96.81 74 ASN B C 1
ATOM 1754 O O . ASN B 1 74 ? 3.998 0.753 -5.387 1 96.81 74 ASN B O 1
ATOM 1758 N N . GLU B 1 75 ? 2.178 1 -6.621 1 93.88 75 GLU B N 1
ATOM 1759 C CA . GLU B 1 75 ? 2.914 0.837 -7.871 1 93.88 75 GLU B CA 1
ATOM 1760 C C . GLU B 1 75 ? 3.965 1.931 -8.039 1 93.88 75 GLU B C 1
ATOM 1762 O O . GLU B 1 75 ? 5.055 1.676 -8.555 1 93.88 75 GLU B O 1
ATOM 1767 N N . LEU B 1 76 ? 3.668 3.055 -7.551 1 94.12 76 LEU B N 1
ATOM 1768 C CA . LEU B 1 76 ? 4.551 4.203 -7.707 1 94.12 76 LEU B CA 1
ATOM 1769 C C . LEU B 1 76 ? 5.508 4.32 -6.527 1 94.12 76 LEU B C 1
ATOM 1771 O O . LEU B 1 76 ? 6.504 5.047 -6.594 1 94.12 76 LEU B O 1
ATOM 1775 N N . GLY B 1 77 ? 5.242 3.621 -5.473 1 94.5 77 GLY B N 1
ATOM 1776 C CA . GLY B 1 77 ? 6.082 3.668 -4.285 1 94.5 77 GLY B CA 1
ATOM 1777 C C . GLY B 1 77 ? 5.992 4.988 -3.545 1 94.5 77 GLY B C 1
ATOM 1778 O O . GLY B 1 77 ? 6.988 5.469 -3.002 1 94.5 77 GLY B O 1
ATOM 1779 N N . ILE B 1 78 ? 4.812 5.664 -3.549 1 96.81 78 ILE B N 1
ATOM 1780 C CA . ILE B 1 78 ? 4.727 7.008 -2.986 1 96.81 78 ILE B CA 1
ATOM 1781 C C . ILE B 1 78 ? 3.752 7.012 -1.812 1 96.81 78 ILE B C 1
ATOM 1783 O O . ILE B 1 78 ? 2.957 7.941 -1.662 1 96.81 78 ILE B O 1
ATOM 1787 N N . GLY B 1 79 ? 3.773 5.98 -0.955 1 97.69 79 GLY B N 1
ATOM 1788 C CA . GLY B 1 79 ? 2.938 5.918 0.233 1 97.69 79 GLY B CA 1
ATOM 1789 C C . GLY B 1 79 ? 1.714 5.039 0.056 1 97.69 79 GLY B C 1
ATOM 1790 O O . GLY B 1 79 ? 1.602 4.312 -0.935 1 97.69 79 GLY B O 1
ATOM 1791 N N . HIS B 1 80 ? 0.834 5.074 1.12 1 98.44 80 HIS B N 1
ATOM 1792 C CA . HIS B 1 80 ? -0.376 4.266 1.053 1 98.44 80 HIS B CA 1
ATOM 1793 C C . HIS B 1 80 ? -1.47 4.828 1.951 1 98.44 80 HIS B C 1
ATOM 1795 O O . HIS B 1 80 ? -1.193 5.641 2.838 1 98.44 80 HIS B O 1
ATOM 1801 N N . ILE B 1 81 ? -2.652 4.359 1.665 1 98.5 81 ILE B N 1
ATOM 1802 C CA . ILE B 1 81 ? -3.826 4.715 2.455 1 98.5 81 ILE B CA 1
ATOM 1803 C C . ILE B 1 81 ? -4.141 3.596 3.443 1 98.5 81 ILE B C 1
ATOM 1805 O O . ILE B 1 81 ? -4.082 2.414 3.094 1 98.5 81 ILE B O 1
ATOM 1809 N N . PHE B 1 82 ? -4.438 3.955 4.652 1 97.94 82 PHE B N 1
ATOM 1810 C CA . PHE B 1 82 ? -4.871 2.947 5.613 1 97.94 82 PHE B CA 1
ATOM 1811 C C . PHE B 1 82 ? -6.039 3.459 6.445 1 97.94 82 PHE B C 1
ATOM 1813 O O . PHE B 1 82 ? -6.312 4.66 6.469 1 97.94 82 PHE B O 1
ATOM 1820 N N . TYR B 1 83 ? -6.805 2.555 7.059 1 97.44 83 TYR B N 1
ATOM 1821 C CA . TYR B 1 83 ? -7.953 2.854 7.91 1 97.44 83 TYR B CA 1
ATOM 1822 C C . TYR B 1 83 ? -7.555 2.85 9.383 1 97.44 83 TYR B C 1
ATOM 1824 O O . TYR B 1 83 ? -6.945 1.893 9.867 1 97.44 83 TYR B O 1
ATOM 1832 N N . GLU B 1 84 ? -7.777 3.967 10.008 1 94.56 84 GLU B N 1
ATOM 1833 C CA . GLU B 1 84 ? -7.594 4.066 11.453 1 94.56 84 GLU B CA 1
ATOM 1834 C C . GLU B 1 84 ? -8.906 3.822 12.195 1 94.56 84 GLU B C 1
ATOM 1836 O O . GLU B 1 84 ? -9.805 4.664 12.172 1 94.56 84 GLU B O 1
ATOM 1841 N N . GLU B 1 85 ? -8.977 2.746 12.953 1 92.38 85 GLU B N 1
ATOM 1842 C CA . GLU B 1 85 ? -10.219 2.293 13.57 1 92.38 85 GLU B CA 1
ATOM 1843 C C . GLU B 1 85 ? -10.664 3.24 14.68 1 92.38 85 GLU B C 1
ATOM 1845 O O . GLU B 1 85 ? -11.852 3.535 14.812 1 92.38 85 GLU B O 1
ATOM 1850 N N . SER B 1 86 ? -9.742 3.699 15.43 1 91.88 86 SER B N 1
ATOM 1851 C CA . SER B 1 86 ? -10.078 4.496 16.594 1 91.88 86 SER B CA 1
ATOM 1852 C C . SER B 1 86 ? -10.734 5.812 16.203 1 91.88 86 SER B C 1
ATOM 1854 O O . SER B 1 86 ? -11.625 6.301 16.906 1 91.88 86 SER B O 1
ATOM 1856 N N . THR B 1 87 ? -10.375 6.41 15.094 1 91.12 87 THR B N 1
ATOM 1857 C CA . THR B 1 87 ? -10.914 7.691 14.656 1 91.12 87 THR B CA 1
ATOM 1858 C C . THR B 1 87 ? -11.852 7.504 13.461 1 91.12 87 THR B C 1
ATOM 1860 O O . THR B 1 87 ? -12.406 8.477 12.945 1 91.12 87 THR B O 1
ATOM 1863 N N . ARG B 1 88 ? -12.008 6.266 12.953 1 94.62 88 ARG B N 1
ATOM 1864 C CA . ARG B 1 88 ? -12.805 5.949 11.773 1 94.62 88 ARG B CA 1
ATOM 1865 C C . ARG B 1 88 ? -12.445 6.859 10.602 1 94.62 88 ARG B C 1
ATOM 1867 O O . ARG B 1 88 ? -13.32 7.477 9.992 1 94.62 88 ARG B O 1
ATOM 1874 N N . ALA B 1 89 ? -11.148 6.859 10.32 1 95.38 89 ALA B N 1
ATOM 1875 C CA . ALA B 1 89 ? -10.664 7.754 9.273 1 95.38 89 ALA B CA 1
ATOM 1876 C C . ALA B 1 89 ? -9.703 7.035 8.336 1 95.38 89 ALA B C 1
ATOM 1878 O O . ALA B 1 89 ? -9.008 6.098 8.75 1 95.38 89 ALA B O 1
ATOM 1879 N N . LEU B 1 90 ? -9.719 7.453 7.09 1 97.81 90 LEU B N 1
ATOM 1880 C CA . LEU B 1 90 ? -8.664 7.086 6.148 1 97.81 90 LEU B CA 1
ATOM 1881 C C . LEU B 1 90 ? -7.516 8.086 6.203 1 97.81 90 LEU B C 1
ATOM 1883 O O . LEU B 1 90 ? -7.738 9.297 6.156 1 97.81 90 LEU B O 1
ATOM 1887 N N . LEU B 1 91 ? -6.359 7.508 6.324 1 98.31 91 LEU B N 1
ATOM 1888 C CA . LEU B 1 91 ? -5.152 8.328 6.359 1 98.31 91 LEU B CA 1
ATOM 1889 C C . LEU B 1 91 ? -4.203 7.941 5.227 1 98.31 91 LEU B C 1
ATOM 1891 O O . LEU B 1 91 ? -4.172 6.785 4.801 1 98.31 91 LEU B O 1
ATOM 1895 N N . TYR B 1 92 ? -3.516 8.922 4.707 1 98.62 92 TYR B N 1
ATOM 1896 C CA . TYR B 1 92 ? -2.424 8.758 3.756 1 98.62 92 TYR B CA 1
ATOM 1897 C C . TYR B 1 92 ? -1.072 8.852 4.453 1 98.62 92 TYR B C 1
ATOM 1899 O O . TYR B 1 92 ? -0.796 9.828 5.152 1 98.62 92 TYR B O 1
ATOM 1907 N N . GLN B 1 93 ? -0.294 7.848 4.305 1 98.44 93 GLN B N 1
ATOM 1908 C CA . GLN B 1 93 ? 0.967 7.805 5.039 1 98.44 93 GLN B CA 1
ATOM 1909 C C . GLN B 1 93 ? 2.152 7.676 4.09 1 98.44 93 GLN B C 1
ATOM 1911 O O . GLN B 1 93 ? 2.107 6.895 3.135 1 98.44 93 GLN B O 1
ATOM 1916 N N . VAL B 1 94 ? 3.203 8.422 4.41 1 98.31 94 VAL B N 1
ATOM 1917 C CA . VAL B 1 94 ? 4.453 8.398 3.658 1 98.31 94 VAL B CA 1
ATOM 1918 C C . VAL B 1 94 ? 5.637 8.359 4.621 1 98.31 94 VAL B C 1
ATOM 1920 O O . VAL B 1 94 ? 5.621 9.023 5.66 1 98.31 94 VAL B O 1
ATOM 1923 N N . ARG B 1 95 ? 6.637 7.625 4.281 1 97 95 ARG B N 1
ATOM 1924 C CA . ARG B 1 95 ? 7.879 7.57 5.039 1 97 95 ARG B CA 1
ATOM 1925 C C . ARG B 1 95 ? 8.992 8.328 4.324 1 97 95 ARG B C 1
ATOM 1927 O O . ARG B 1 95 ? 9.227 8.117 3.133 1 97 95 ARG B O 1
ATOM 1934 N N . ILE B 1 96 ? 9.57 9.25 5.016 1 96.75 96 ILE B N 1
ATOM 1935 C CA . ILE B 1 96 ? 10.797 9.883 4.535 1 96.75 96 ILE B CA 1
ATOM 1936 C C . ILE B 1 96 ? 12.008 9.164 5.121 1 96.75 96 ILE B C 1
ATOM 1938 O O . ILE B 1 96 ? 12.203 9.156 6.34 1 96.75 96 ILE B O 1
ATOM 1942 N N . HIS B 1 97 ? 12.812 8.641 4.246 1 95 97 HIS B N 1
ATOM 1943 C CA . HIS B 1 97 ? 13.914 7.812 4.715 1 95 97 HIS B CA 1
ATOM 1944 C C . HIS B 1 97 ? 15.125 8.664 5.086 1 95 97 HIS B C 1
ATOM 1946 O O . HIS B 1 97 ? 15.719 9.312 4.223 1 95 97 HIS B O 1
ATOM 1952 N N . SER B 1 98 ? 15.469 8.68 6.34 1 95.69 98 SER B N 1
ATOM 1953 C CA . SER B 1 98 ? 16.672 9.242 6.938 1 95.69 98 SER B CA 1
ATOM 1954 C C . SER B 1 98 ? 17 10.617 6.355 1 95.69 98 SER B C 1
ATOM 1956 O O . SER B 1 98 ? 18.094 10.828 5.824 1 95.69 98 SER B O 1
ATOM 1958 N N . PRO B 1 99 ? 16.062 11.5 6.492 1 94.25 99 PRO B N 1
ATOM 1959 C CA . PRO B 1 99 ? 16.359 12.828 5.969 1 94.25 99 PRO B CA 1
ATOM 1960 C C . PRO B 1 99 ? 17.625 13.43 6.578 1 94.25 99 PRO B C 1
ATOM 1962 O O . PRO B 1 99 ? 17.859 13.305 7.781 1 94.25 99 PRO B O 1
ATOM 1965 N N . GLN B 1 100 ? 18.391 14.125 5.715 1 92.69 100 GLN B N 1
ATOM 1966 C CA . GLN B 1 100 ? 19.688 14.609 6.141 1 92.69 100 GLN B CA 1
ATOM 1967 C C . GLN B 1 100 ? 19.656 16.094 6.469 1 92.69 100 GLN B C 1
ATOM 1969 O O . GLN B 1 100 ? 20.516 16.609 7.184 1 92.69 100 GLN B O 1
ATOM 1974 N N . ASN B 1 101 ? 18.781 16.812 5.914 1 92.25 101 ASN B N 1
ATOM 1975 C CA . ASN B 1 101 ? 18.703 18.25 6.156 1 92.25 101 ASN B CA 1
ATOM 1976 C C . ASN B 1 101 ? 17.297 18.781 5.938 1 92.25 101 ASN B C 1
ATOM 1978 O O . ASN B 1 101 ? 16.438 18.078 5.387 1 92.25 101 ASN B O 1
ATOM 1982 N N . GLY B 1 102 ? 17.031 20 6.328 1 90.19 102 GLY B N 1
ATOM 1983 C CA . GLY B 1 102 ? 15.727 20.609 6.27 1 90.19 102 GLY B CA 1
ATOM 1984 C C . GLY B 1 102 ? 15.219 20.812 4.852 1 90.19 102 GLY B C 1
ATOM 1985 O O . GLY B 1 102 ? 14.023 20.719 4.594 1 90.19 102 GLY B O 1
ATOM 1986 N N . ASP B 1 103 ? 16.141 21.062 3.936 1 93.38 103 ASP B N 1
ATOM 1987 C CA . ASP B 1 103 ? 15.766 21.266 2.541 1 93.38 103 ASP B CA 1
ATOM 1988 C C . ASP B 1 103 ? 15.172 19.984 1.947 1 93.38 103 ASP B C 1
ATOM 1990 O O . ASP B 1 103 ? 14.195 20.047 1.197 1 93.38 103 ASP B O 1
ATOM 1994 N N . GLU B 1 104 ? 15.758 18.938 2.287 1 94.75 104 GLU B N 1
ATOM 1995 C CA . GLU B 1 104 ? 15.273 17.656 1.807 1 94.75 104 GLU B CA 1
ATOM 1996 C C . GLU B 1 104 ? 13.875 17.359 2.334 1 94.75 104 GLU B C 1
ATOM 1998 O O . GLU B 1 104 ? 13.008 16.906 1.583 1 94.75 104 GLU B O 1
ATOM 2003 N N . ILE B 1 105 ? 13.672 17.641 3.555 1 95.56 105 ILE B N 1
ATOM 2004 C CA . ILE B 1 105 ? 12.359 17.406 4.156 1 95.56 105 ILE B CA 1
ATOM 2005 C C . ILE B 1 105 ? 11.328 18.328 3.514 1 95.56 105 ILE B C 1
ATOM 2007 O O . ILE B 1 105 ? 10.203 17.906 3.221 1 95.56 105 ILE B O 1
ATOM 2011 N N . PHE B 1 106 ? 11.766 19.516 3.291 1 95.81 106 PHE B N 1
ATOM 2012 C CA . PHE B 1 106 ? 10.867 20.484 2.686 1 95.81 106 PHE B CA 1
ATOM 2013 C C . PHE B 1 106 ? 10.43 20.031 1.3 1 95.81 106 PHE B C 1
ATOM 2015 O O . PHE B 1 106 ? 9.242 20.078 0.966 1 95.81 106 PHE B O 1
ATOM 2022 N N . GLU B 1 107 ? 11.344 19.578 0.535 1 96.81 107 GLU B N 1
ATOM 2023 C CA . GLU B 1 107 ? 11.039 19.109 -0.813 1 96.81 107 GLU B CA 1
ATOM 2024 C C . GLU B 1 107 ? 10.102 17.906 -0.78 1 96.81 107 GLU B C 1
ATOM 2026 O O . GLU B 1 107 ? 9.125 17.859 -1.525 1 96.81 107 GLU B O 1
ATOM 2031 N N . GLN B 1 108 ? 10.375 17 0.093 1 96.81 108 GLN B N 1
ATOM 2032 C CA . GLN B 1 108 ? 9.555 15.805 0.183 1 96.81 108 GLN B CA 1
ATOM 2033 C C . GLN B 1 108 ? 8.164 16.125 0.725 1 96.81 108 GLN B C 1
ATOM 2035 O O . GLN B 1 108 ? 7.164 15.586 0.24 1 96.81 108 GLN B O 1
ATOM 2040 N N . LEU B 1 109 ? 8.141 17.031 1.678 1 96.31 109 LEU B N 1
ATOM 2041 C CA . LEU B 1 109 ? 6.852 17.453 2.203 1 96.31 109 LEU B CA 1
ATOM 2042 C C . LEU B 1 109 ? 6.008 18.109 1.109 1 96.31 109 LEU B C 1
ATOM 2044 O O . LEU B 1 109 ? 4.801 17.844 1.021 1 96.31 109 LEU B O 1
ATOM 2048 N N . THR B 1 110 ? 6.637 18.859 0.319 1 95.75 110 THR B N 1
ATOM 2049 C CA . THR B 1 110 ? 5.93 19.516 -0.775 1 95.75 110 THR B CA 1
ATOM 2050 C C . THR B 1 110 ? 5.324 18.484 -1.725 1 95.75 110 THR B C 1
ATOM 2052 O O . THR B 1 110 ? 4.172 18.609 -2.137 1 95.75 110 THR B O 1
ATOM 2055 N N . GLU B 1 111 ? 6.059 17.438 -2.041 1 97.12 111 GLU B N 1
ATOM 2056 C CA . GLU B 1 111 ? 5.562 16.359 -2.9 1 97.12 111 GLU B CA 1
ATOM 2057 C C . GLU B 1 111 ? 4.414 15.609 -2.234 1 97.12 111 GLU B C 1
ATOM 2059 O O . GLU B 1 111 ? 3.412 15.297 -2.881 1 97.12 111 GLU B O 1
ATOM 2064 N N . VAL B 1 112 ? 4.605 15.367 -0.988 1 97.56 112 VAL B N 1
ATOM 2065 C CA . VAL B 1 112 ? 3.586 14.648 -0.23 1 97.56 112 VAL B CA 1
ATOM 2066 C C . VAL B 1 112 ? 2.297 15.469 -0.196 1 97.56 112 VAL B C 1
ATOM 2068 O O . VAL B 1 112 ? 1.207 14.93 -0.402 1 97.56 112 VAL B O 1
ATOM 2071 N N . VAL B 1 113 ? 2.387 16.766 0.03 1 96.12 113 VAL B N 1
ATOM 2072 C CA . VAL B 1 113 ? 1.211 17.625 0.131 1 96.12 113 VAL B CA 1
ATOM 2073 C C . VAL B 1 113 ? 0.511 17.703 -1.224 1 96.12 113 VAL B C 1
ATOM 2075 O O . VAL B 1 113 ? -0.72 17.719 -1.294 1 96.12 113 VAL B O 1
ATOM 2078 N N . SER B 1 114 ? 1.267 17.734 -2.248 1 96.56 114 SER B N 1
ATOM 2079 C CA . SER B 1 114 ? 0.675 17.734 -3.582 1 96.56 114 SER B CA 1
ATOM 2080 C C . SER B 1 114 ? -0.144 16.469 -3.824 1 96.56 114 SER B C 1
ATOM 2082 O O . SER B 1 114 ? -1.28 16.547 -4.297 1 96.56 114 SER B O 1
ATOM 2084 N N . GLN B 1 115 ? 0.416 15.328 -3.516 1 97.5 115 GLN B N 1
ATOM 2085 C CA . GLN B 1 115 ? -0.305 14.062 -3.643 1 97.5 115 GLN B CA 1
ATOM 2086 C C . GLN B 1 115 ? -1.509 14.023 -2.707 1 97.5 115 GLN B C 1
ATOM 2088 O O . GLN B 1 115 ? -2.58 13.539 -3.084 1 97.5 115 GLN B O 1
ATOM 2093 N N . TYR B 1 116 ? -1.311 14.539 -1.532 1 96.94 116 TYR B N 1
ATOM 2094 C CA . TYR B 1 116 ? -2.367 14.617 -0.53 1 96.94 116 TYR B CA 1
ATOM 2095 C C . TYR B 1 116 ? -3.564 15.398 -1.061 1 96.94 116 TYR B C 1
ATOM 2097 O O . TYR B 1 116 ? -4.707 14.945 -0.957 1 96.94 116 TYR B O 1
ATOM 2105 N N . GLU B 1 117 ? -3.33 16.453 -1.648 1 95.06 117 GLU B N 1
ATOM 2106 C CA . GLU B 1 117 ? -4.398 17.281 -2.191 1 95.06 117 GLU B CA 1
ATOM 2107 C C . GLU B 1 117 ? -5.191 16.531 -3.258 1 95.06 117 GLU B C 1
ATOM 2109 O O . GLU B 1 117 ? -6.422 16.625 -3.299 1 95.06 117 GLU B O 1
ATOM 2114 N N . GLN B 1 118 ? -4.516 15.867 -4.051 1 96.19 118 GLN B N 1
ATOM 2115 C CA . GLN B 1 118 ? -5.184 15.102 -5.098 1 96.19 118 GLN B CA 1
ATOM 2116 C C . GLN B 1 118 ? -6.059 14 -4.5 1 96.19 118 GLN B C 1
ATOM 2118 O O . GLN B 1 118 ? -7.211 13.828 -4.906 1 96.19 118 GLN B O 1
ATOM 2123 N N . LEU B 1 119 ? -5.5 13.312 -3.557 1 97.12 119 LEU B N 1
ATOM 2124 C CA . LEU B 1 119 ? -6.246 12.242 -2.9 1 97.12 119 LEU B CA 1
ATOM 2125 C C . LEU B 1 119 ? -7.461 12.805 -2.168 1 97.12 119 LEU B C 1
ATOM 2127 O O . LEU B 1 119 ? -8.547 12.227 -2.232 1 97.12 119 LEU B O 1
ATOM 2131 N N . HIS B 1 120 ? -7.211 13.906 -1.465 1 94.56 120 HIS B N 1
ATOM 2132 C CA . HIS B 1 120 ? -8.281 14.562 -0.718 1 94.56 120 HIS B CA 1
ATOM 2133 C C . HIS B 1 120 ? -9.43 14.953 -1.636 1 94.56 120 HIS B C 1
ATOM 2135 O O . HIS B 1 120 ? -10.594 14.703 -1.318 1 94.56 120 HIS B O 1
ATOM 2141 N N . THR B 1 121 ? -9.133 15.5 -2.713 1 92.44 121 THR B N 1
ATOM 2142 C CA . THR B 1 121 ? -10.125 15.891 -3.701 1 92.44 121 THR B CA 1
ATOM 2143 C C . THR B 1 121 ? -10.883 14.672 -4.227 1 92.44 121 THR B C 1
ATOM 2145 O O . THR B 1 121 ? -12.102 14.719 -4.406 1 92.44 121 THR B O 1
ATOM 2148 N N . ASP B 1 122 ? -10.188 13.633 -4.5 1 94.06 122 ASP B N 1
ATOM 2149 C CA . ASP B 1 122 ? -10.789 12.406 -5.02 1 94.06 122 ASP B CA 1
ATOM 2150 C C . ASP B 1 122 ? -11.867 11.883 -4.07 1 94.06 122 ASP B C 1
ATOM 2152 O O . ASP B 1 122 ? -12.945 11.484 -4.508 1 94.06 122 ASP B O 1
ATOM 2156 N N . PHE B 1 123 ? -11.625 11.891 -2.816 1 92.75 123 PHE B N 1
ATOM 2157 C CA . PHE B 1 123 ? -12.562 11.344 -1.846 1 92.75 123 PHE B CA 1
ATOM 2158 C C . PHE B 1 123 ? -13.734 12.289 -1.623 1 92.75 123 PHE B C 1
ATOM 2160 O O . PHE B 1 123 ? -14.836 11.852 -1.271 1 92.75 123 PHE B O 1
ATOM 2167 N N . HIS B 1 124 ? -13.523 13.492 -1.749 1 88.75 124 HIS B N 1
ATOM 2168 C CA . HIS B 1 124 ? -14.586 14.445 -1.441 1 88.75 124 HIS B CA 1
ATOM 2169 C C . HIS B 1 124 ? -15.398 14.781 -2.686 1 88.75 124 HIS B C 1
ATOM 2171 O O . HIS B 1 124 ? -16.547 15.219 -2.58 1 88.75 124 HIS B O 1
ATOM 2177 N N . GLN B 1 125 ? -14.852 14.57 -3.793 1 79.25 125 GLN B N 1
ATOM 2178 C CA . GLN B 1 125 ? -15.641 14.703 -5.012 1 79.25 125 GLN B CA 1
ATOM 2179 C C . GLN B 1 125 ? -16.453 13.438 -5.289 1 79.25 125 GLN B C 1
ATOM 2181 O O . GLN B 1 125 ? -17.594 13.508 -5.75 1 79.25 125 GLN B O 1
ATOM 2186 N N . ASN B 1 126 ? -15.781 12.344 -5.102 1 62.06 126 ASN B N 1
ATOM 2187 C CA . ASN B 1 126 ? -16.469 11.078 -5.324 1 62.06 126 ASN B CA 1
ATOM 2188 C C . ASN B 1 126 ? -17.578 10.852 -4.301 1 62.06 126 ASN B C 1
ATOM 2190 O O . ASN B 1 126 ? -18.578 10.195 -4.598 1 62.06 126 ASN B O 1
ATOM 2194 N N . ASN B 1 127 ? -17.281 11.281 -3.059 1 55.41 127 ASN B N 1
ATOM 2195 C CA . ASN B 1 127 ? -18.359 11.188 -2.088 1 55.41 127 ASN B CA 1
ATOM 2196 C C . ASN B 1 127 ? -19.5 12.141 -2.424 1 55.41 127 ASN B C 1
ATOM 2198 O O . ASN B 1 127 ? -20.641 11.945 -1.984 1 55.41 127 ASN B O 1
ATOM 2202 N N . LEU B 1 128 ? -19.172 13.336 -2.982 1 47.69 128 LEU B N 1
ATOM 2203 C CA . LEU B 1 128 ? -20.219 14.258 -3.391 1 47.69 128 LEU B CA 1
ATOM 2204 C C . LEU B 1 128 ? -21.156 13.617 -4.418 1 47.69 128 LEU B C 1
ATOM 2206 O O . LEU B 1 128 ? -22.344 13.906 -4.445 1 47.69 128 LEU B O 1
ATOM 2210 N N . SER B 1 129 ? -20.516 12.953 -5.297 1 43.44 129 SER B N 1
ATOM 2211 C CA . SER B 1 129 ? -21.562 12.555 -6.238 1 43.44 129 SER B CA 1
ATOM 2212 C C . SER B 1 129 ? -22.656 11.758 -5.539 1 43.44 129 SER B C 1
ATOM 2214 O O . SER B 1 129 ? -23.766 11.648 -6.059 1 43.44 129 SER B O 1
ATOM 2216 N N . ASN B 1 130 ? -22.234 10.914 -4.574 1 38.44 130 ASN B N 1
ATOM 2217 C CA . ASN B 1 130 ? -23.453 10.383 -4.004 1 38.44 130 ASN B CA 1
ATOM 2218 C C . ASN B 1 130 ? -24.047 11.328 -2.963 1 38.44 130 ASN B C 1
ATOM 2220 O O . ASN B 1 130 ? -25.234 11.203 -2.609 1 38.44 130 ASN B O 1
ATOM 2224 N N . GLU B 1 131 ? -23.312 11.867 -1.872 1 36.91 131 GLU B N 1
ATOM 2225 C CA . GLU B 1 131 ? -24.016 12.609 -0.841 1 36.91 131 GLU B CA 1
ATOM 2226 C C . GLU B 1 131 ? -24.156 14.086 -1.222 1 36.91 131 GLU B C 1
ATOM 2228 O O . GLU B 1 131 ? -23.172 14.742 -1.55 1 36.91 131 GLU B O 1
ATOM 2233 N N . HIS B 1 132 ? -25.281 14.633 -1.647 1 32.38 132 HIS B N 1
ATOM 2234 C CA . HIS B 1 132 ? -25.891 15.938 -1.404 1 32.38 132 HIS B CA 1
ATOM 2235 C C . HIS B 1 132 ? -25.578 16.438 0.003 1 32.38 132 HIS B C 1
ATOM 2237 O O . HIS B 1 132 ? -26.219 17.375 0.49 1 32.38 132 HIS B O 1
ATOM 2243 N N . VAL B 1 133 ? -25.203 15.664 1.033 1 28.69 133 VAL B N 1
ATOM 2244 C CA . VAL B 1 133 ? -25.547 16.188 2.352 1 28.69 133 VAL B CA 1
ATOM 2245 C C . VAL B 1 133 ? -24.656 17.375 2.695 1 28.69 133 VAL B C 1
ATOM 2247 O O . VAL B 1 133 ? -23.562 17.516 2.137 1 28.69 133 VAL B O 1
ATOM 2250 N N . THR B 1 134 ? -24.703 18.047 4.008 1 29.33 134 THR B N 1
ATOM 2251 C CA . THR B 1 134 ? -24.703 19.297 4.762 1 29.33 134 THR B CA 1
ATOM 2252 C C . THR B 1 134 ? -23.297 19.594 5.273 1 29.33 134 THR B C 1
ATOM 2254 O O . THR B 1 134 ? -22.625 18.719 5.824 1 29.33 134 THR B O 1
ATOM 2257 N N . SER B 1 135 ? -22.531 20.484 4.77 1 26.55 135 SER B N 1
ATOM 2258 C CA . SER B 1 135 ? -21.266 21.141 5.102 1 26.55 135 SER B CA 1
ATOM 2259 C C . SER B 1 135 ? -21.266 21.625 6.543 1 26.55 135 SER B C 1
ATOM 2261 O O . SER B 1 135 ? -22.062 22.5 6.914 1 26.55 135 SER B O 1
ATOM 2263 N N . LEU B 1 136 ? -21.125 20.781 7.602 1 26.56 136 LEU B N 1
ATOM 2264 C CA . LEU B 1 136 ? -21.078 21.375 8.938 1 26.56 136 LEU B CA 1
ATOM 2265 C C . LEU B 1 136 ? -19.797 22.172 9.133 1 26.56 136 LEU B C 1
ATOM 2267 O O . LEU B 1 136 ? -18.703 21.703 8.828 1 26.56 136 LEU B O 1
ATOM 2271 N N . GLY B 1 137 ? -19.766 23.594 9.234 1 24.33 137 GLY B N 1
ATOM 2272 C CA . GLY B 1 137 ? -18.938 24.781 9.359 1 24.33 137 GLY B CA 1
ATOM 2273 C C . GLY B 1 137 ? -18.047 24.75 10.594 1 24.33 137 GLY B C 1
ATOM 2274 O O . GLY B 1 137 ? -17.062 25.484 10.664 1 24.33 137 GLY B O 1
ATOM 2275 N N . GLY B 1 138 ? -18.172 24.266 11.898 1 25.48 138 GLY B N 1
ATOM 2276 C CA . GLY B 1 138 ? -17.781 25.125 13.008 1 25.48 138 GLY B CA 1
ATOM 2277 C C . GLY B 1 138 ? -16.328 24.953 13.422 1 25.48 138 GLY B C 1
ATOM 2278 O O . GLY B 1 138 ? -15.898 25.484 14.438 1 25.48 138 GLY B O 1
ATOM 2279 N N . VAL B 1 139 ? -15.234 24.812 12.711 1 26.55 139 VAL B N 1
ATOM 2280 C CA . VAL B 1 139 ? -14.055 24.406 13.469 1 26.55 139 VAL B CA 1
ATOM 2281 C C . VAL B 1 139 ? -13.336 25.656 13.992 1 26.55 139 VAL B C 1
ATOM 2283 O O . VAL B 1 139 ? -12.867 26.484 13.211 1 26.55 139 VAL B O 1
ATOM 2286 N N . TYR B 1 140 ? -13.648 26.328 15.289 1 24.44 140 TYR B N 1
ATOM 2287 C CA . TYR B 1 140 ? -13.086 27.531 15.883 1 24.44 140 TYR B CA 1
ATOM 2288 C C . TYR B 1 140 ? -11.75 27.25 16.547 1 24.44 140 TYR B C 1
ATOM 2290 O O . TYR B 1 140 ? -10.805 28.047 16.422 1 24.44 140 TYR B O 1
ATOM 2298 N N . TYR B 1 141 ? -10.898 26.438 16.656 1 24.02 141 TYR B N 1
ATOM 2299 C CA . TYR B 1 141 ? -10.281 26.406 17.969 1 24.02 141 TYR B CA 1
ATOM 2300 C C . TYR B 1 141 ? -9.328 27.578 18.156 1 24.02 141 TYR B C 1
ATOM 2302 O O . TYR B 1 141 ? -8.961 28.25 17.172 1 24.02 141 TYR B O 1
ATOM 2310 N N . ALA B 1 142 ? -7.988 27.484 18.578 1 25.19 142 ALA B N 1
ATOM 2311 C CA . ALA B 1 142 ? -7.383 28.109 19.75 1 25.19 142 ALA B CA 1
ATOM 2312 C C . ALA B 1 142 ? -6.652 29.391 19.375 1 25.19 142 ALA B C 1
ATOM 2314 O O . ALA B 1 142 ? -5.957 29.453 18.359 1 25.19 142 ALA B O 1
ATOM 2315 N N . ASP B 1 143 ? -7.012 30.562 19.969 1 27.62 143 ASP B N 1
ATOM 2316 C CA . ASP B 1 143 ? -6.332 31.797 20.344 1 27.62 143 ASP B CA 1
ATOM 2317 C C . ASP B 1 143 ? -5 31.5 21.031 1 27.62 143 ASP B C 1
ATOM 2319 O O . ASP B 1 143 ? -4.91 30.594 21.859 1 27.62 143 ASP B O 1
#

Organism: NCBI:txid190893